Protein AF-A9U8E5-F1 (afdb_monomer_lite)

Sequence (321 aa):
MADDTPSEPSIDQPSSSPEAVDDAQPAPTVEKMAADPADKTTVLANANPAFTLTVKQGDPAVVVPAGGEINGRENFTLALEDIAVPTKGDDLNAPPESVIQQGDYAVLDKVTYFPDVNLTPAGPIPINQGGLKIATVQFFVDSIKITFDGAGVYDGSRRDVKIGFSAEAKAADQSPGGSKDTAIFGDSYKFKNSDLVPEYTIVASSLSNGGYDSGINNASFQEGAITWRAVVTATDTDDKTIPMPLDGLTFSDELANVGVYVPGSFAVDGNAADPAYAGGTISYKFPDASTADSVKSTATITFKTWIPKNIYYYEKNGNFD

pLDDT: mean 86.21, std 19.42, range [30.39, 98.62]

Structure (mmCIF, N/CA/C/O backbone):
data_AF-A9U8E5-F1
#
_entry.id   AF-A9U8E5-F1
#
loop_
_atom_site.group_PDB
_atom_site.id
_atom_site.type_symbol
_atom_site.label_atom_id
_atom_site.label_alt_id
_atom_site.label_comp_id
_atom_site.label_asym_id
_atom_site.label_entity_id
_atom_site.label_seq_id
_atom_site.pdbx_PDB_ins_code
_atom_site.Cartn_x
_atom_site.Cartn_y
_atom_site.Cartn_z
_atom_site.occupancy
_atom_site.B_iso_or_equiv
_atom_site.auth_seq_id
_atom_site.auth_comp_id
_atom_site.auth_asym_id
_atom_site.auth_atom_id
_atom_site.pdbx_PDB_model_num
ATOM 1 N N . MET A 1 1 ? -26.785 89.839 46.285 1.00 42.09 1 MET A N 1
ATOM 2 C CA . MET A 1 1 ? -25.705 90.172 47.239 1.00 42.09 1 MET A CA 1
ATOM 3 C C . MET A 1 1 ? -26.299 90.166 48.639 1.00 42.09 1 MET A C 1
ATOM 5 O O . MET A 1 1 ? -27.438 90.608 48.749 1.00 42.09 1 MET A O 1
ATOM 9 N N . ALA A 1 2 ? -25.515 89.696 49.622 1.00 34.56 2 ALA A N 1
ATOM 10 C CA . ALA A 1 2 ? -25.873 89.040 50.901 1.00 34.56 2 ALA A CA 1
ATOM 11 C C . ALA A 1 2 ? -26.286 87.565 50.661 1.00 34.56 2 ALA A C 1
ATOM 13 O O . ALA A 1 2 ? -27.318 87.351 50.031 1.00 34.56 2 ALA A O 1
ATOM 14 N N . ASP A 1 3 ? -25.462 86.522 50.877 1.00 35.09 3 ASP A N 1
ATOM 15 C CA . ASP A 1 3 ? -24.610 86.134 52.040 1.00 35.09 3 ASP A CA 1
ATOM 16 C C . ASP A 1 3 ? -25.487 85.966 53.300 1.00 35.09 3 ASP A C 1
ATOM 18 O O . ASP A 1 3 ? -26.275 86.858 53.596 1.00 35.09 3 ASP A O 1
ATOM 22 N N . ASP A 1 4 ? -25.516 84.859 54.044 1.00 36.53 4 ASP A N 1
ATOM 23 C CA . ASP A 1 4 ? -24.430 83.967 54.455 1.00 36.53 4 ASP A CA 1
ATOM 24 C C . ASP A 1 4 ? -25.017 82.622 54.979 1.00 36.53 4 ASP A C 1
ATOM 26 O O . ASP A 1 4 ? -26.196 82.532 55.331 1.00 36.53 4 ASP A O 1
ATOM 30 N N . THR A 1 5 ? -24.186 81.582 55.015 1.00 37.72 5 THR A N 1
ATOM 31 C CA . THR A 1 5 ? -24.460 80.190 55.470 1.00 37.72 5 THR A CA 1
ATOM 32 C C . THR A 1 5 ? -24.114 80.091 56.989 1.00 37.72 5 THR A C 1
ATOM 34 O O . THR A 1 5 ? -24.059 81.151 57.608 1.00 37.72 5 THR A O 1
ATOM 37 N N . PRO A 1 6 ? -23.789 78.956 57.676 1.00 51.19 6 PRO A N 1
ATOM 38 C CA . PRO A 1 6 ? -23.863 77.504 57.391 1.00 51.19 6 PRO A CA 1
ATOM 39 C C . PRO A 1 6 ? -24.349 76.631 58.590 1.00 51.19 6 PRO A C 1
ATOM 41 O O . PRO A 1 6 ? -24.521 77.119 59.706 1.00 51.19 6 PRO A O 1
ATOM 44 N N . SER A 1 7 ? -24.429 75.302 58.392 1.00 33.00 7 SER A N 1
ATOM 45 C CA . SER A 1 7 ? -23.657 74.263 59.140 1.00 33.00 7 SER A CA 1
ATOM 46 C C . SER A 1 7 ? -24.451 72.972 59.429 1.00 33.00 7 SER A C 1
ATOM 48 O O . SER A 1 7 ? -25.474 72.993 60.105 1.00 33.00 7 SER A O 1
ATOM 50 N N . GLU A 1 8 ? -23.918 71.843 58.954 1.00 39.03 8 GLU A N 1
ATOM 51 C CA . GLU A 1 8 ? -24.235 70.441 59.312 1.00 39.03 8 GLU A CA 1
ATOM 52 C C . GLU A 1 8 ? -23.494 70.025 60.613 1.00 39.03 8 GLU A C 1
ATOM 54 O O . GLU A 1 8 ? -22.505 70.693 60.942 1.00 39.03 8 GLU A O 1
ATOM 59 N N . PRO A 1 9 ? -23.899 68.964 61.369 1.00 42.50 9 PRO A N 1
ATOM 60 C CA . PRO A 1 9 ? -23.444 67.591 61.041 1.00 42.50 9 PRO A CA 1
ATOM 61 C C . PRO A 1 9 ? -24.314 66.377 61.499 1.00 42.50 9 PRO A C 1
ATOM 63 O O . PRO A 1 9 ? -24.944 66.385 62.546 1.00 42.50 9 PRO A O 1
ATOM 66 N N . SER A 1 10 ? -24.250 65.310 60.688 1.00 31.25 10 SER A N 1
ATOM 67 C CA . SER A 1 10 ? -24.023 63.859 60.937 1.00 31.25 10 SER A CA 1
ATOM 68 C C . SER A 1 10 ? -24.560 63.044 62.154 1.00 31.25 10 SER A C 1
ATOM 70 O O . SER A 1 10 ? -24.400 63.422 63.310 1.00 31.25 10 SER A O 1
ATOM 72 N N . ILE A 1 11 ? -24.919 61.787 61.802 1.00 34.34 11 ILE A N 1
ATOM 73 C CA . ILE A 1 11 ? -25.004 60.481 62.525 1.00 34.34 11 ILE A CA 1
ATOM 74 C C . ILE A 1 11 ? -26.314 60.110 63.263 1.00 34.34 11 ILE A C 1
ATOM 76 O O . ILE A 1 11 ? -26.634 60.706 64.280 1.00 34.34 11 ILE A O 1
ATOM 80 N N . ASP A 1 12 ? -27.013 59.062 62.776 1.00 32.72 12 ASP A N 1
ATOM 81 C CA . ASP A 1 12 ? -27.409 57.842 63.535 1.00 32.72 12 ASP A CA 1
ATOM 82 C C . ASP A 1 12 ? -28.301 56.869 62.707 1.00 32.72 12 ASP A C 1
ATOM 84 O O . ASP A 1 12 ? -29.299 57.258 62.104 1.00 32.72 12 ASP A O 1
ATOM 88 N N . GLN A 1 13 ? -27.953 55.573 62.698 1.00 34.16 13 GLN A N 1
ATOM 89 C CA . GLN A 1 13 ? -28.859 54.420 62.456 1.00 34.16 13 GLN A CA 1
ATOM 90 C C . GLN A 1 13 ? -29.376 53.944 63.839 1.00 34.16 13 GLN A C 1
ATOM 92 O O . GLN A 1 13 ? -28.605 54.121 64.784 1.00 34.16 13 GLN A O 1
ATOM 97 N N . PRO A 1 14 ? -30.550 53.269 64.028 1.00 41.59 14 PRO A N 1
ATOM 98 C CA . PRO A 1 14 ? -31.016 52.118 63.225 1.00 41.59 14 PRO A CA 1
ATOM 99 C C . PRO A 1 14 ? -32.562 51.859 63.124 1.00 41.59 14 PRO A C 1
ATOM 101 O O . PRO A 1 14 ? -33.377 52.484 63.785 1.00 41.59 14 PRO A O 1
ATOM 104 N N . SER A 1 15 ? -32.913 50.827 62.333 1.00 33.84 15 SER A N 1
ATOM 105 C CA . SER A 1 15 ? -34.006 49.822 62.478 1.00 33.84 15 SER A CA 1
ATOM 106 C C . SER A 1 15 ? -35.506 50.206 62.570 1.00 33.84 15 SER A C 1
ATOM 108 O O . SER A 1 15 ? -35.961 50.746 63.574 1.00 33.84 15 SER A O 1
ATOM 110 N N . SER A 1 16 ? -36.319 49.741 61.598 1.00 34.03 16 SER A N 1
ATOM 111 C CA . SER A 1 16 ? -37.574 48.965 61.825 1.00 34.03 16 SER A CA 1
ATOM 112 C C . SER A 1 16 ? -38.239 48.441 60.517 1.00 34.03 16 SER A C 1
ATOM 114 O O . SER A 1 16 ? -38.400 49.181 59.556 1.00 34.03 16 SER A O 1
ATOM 116 N N . SER A 1 17 ? -38.588 47.140 60.528 1.00 30.39 17 SER A N 1
ATOM 117 C CA . SER A 1 17 ? -39.379 46.261 59.606 1.00 30.39 17 SER A CA 1
ATOM 118 C C . SER A 1 17 ? -40.793 46.762 59.180 1.00 30.39 17 SER A C 1
ATOM 120 O O . SER A 1 17 ? -41.176 47.798 59.722 1.00 30.39 17 SER A O 1
ATOM 122 N N . PRO A 1 18 ? -41.662 46.038 58.390 1.00 45.94 18 PRO A N 1
ATOM 123 C CA . PRO A 1 18 ? -41.589 44.677 57.772 1.00 45.94 18 PRO A CA 1
ATOM 124 C C . PRO A 1 18 ? -42.160 44.500 56.314 1.00 45.94 18 PRO A C 1
ATOM 126 O O . PRO A 1 18 ? -42.739 45.410 55.738 1.00 45.94 18 PRO A O 1
ATOM 129 N N . GLU A 1 19 ? -42.055 43.252 55.810 1.00 35.66 19 GLU A N 1
ATOM 130 C CA . GLU A 1 19 ? -42.983 42.492 54.922 1.00 35.66 19 GLU A CA 1
ATOM 131 C C . GLU A 1 19 ? -43.223 42.882 53.443 1.00 35.66 19 GLU A C 1
ATOM 133 O O . GLU A 1 19 ? -43.951 43.816 53.131 1.00 35.66 19 GLU A O 1
ATOM 138 N N . ALA A 1 20 ? -42.772 42.004 52.532 1.00 34.25 20 ALA A N 1
ATOM 139 C CA . ALA A 1 20 ? -43.622 41.402 51.494 1.00 34.25 20 ALA A CA 1
ATOM 140 C C . ALA A 1 20 ? -42.947 40.143 50.914 1.00 34.25 20 ALA A C 1
ATOM 142 O O . ALA A 1 20 ? -41.832 40.187 50.400 1.00 34.25 20 ALA A O 1
ATOM 143 N N . VAL A 1 21 ? -43.646 39.022 51.053 1.00 37.94 21 VAL A N 1
ATOM 144 C CA . VAL A 1 21 ? -43.437 37.741 50.368 1.00 37.94 21 VAL A CA 1
ATOM 145 C C . VAL A 1 21 ? -43.548 37.912 48.851 1.00 37.94 21 VAL A C 1
ATOM 147 O O . VAL A 1 21 ? -44.515 38.512 48.389 1.00 37.94 21 VAL A O 1
ATOM 150 N N . ASP A 1 22 ? -42.623 37.324 48.091 1.00 33.97 22 ASP A N 1
ATOM 151 C CA . ASP A 1 22 ? -42.953 36.799 46.765 1.00 33.97 22 ASP A CA 1
ATOM 152 C C . ASP A 1 22 ? -42.127 35.539 46.471 1.00 33.97 22 ASP A C 1
ATOM 154 O O . ASP A 1 22 ? -40.897 35.515 46.591 1.00 33.97 22 ASP A O 1
ATOM 158 N N . ASP A 1 23 ? -42.857 34.475 46.159 1.00 41.97 23 ASP A N 1
ATOM 159 C CA . ASP A 1 23 ? -42.375 33.145 45.825 1.00 41.97 23 ASP A CA 1
ATOM 160 C C . ASP A 1 23 ? -41.808 33.141 44.403 1.00 41.97 23 ASP A C 1
ATOM 162 O O . ASP A 1 23 ? -42.542 33.264 43.425 1.00 41.97 23 ASP A O 1
ATOM 166 N N . ALA A 1 24 ? -40.509 32.889 44.263 1.00 37.72 24 ALA A N 1
ATOM 167 C CA . ALA A 1 24 ? -39.949 32.339 43.033 1.00 37.72 24 ALA A CA 1
ATOM 168 C C . ALA A 1 24 ? -38.641 31.612 43.353 1.00 37.72 24 ALA A C 1
ATOM 170 O O . ALA A 1 24 ? -37.548 32.144 43.175 1.00 37.72 24 ALA A O 1
ATOM 171 N N . GLN A 1 25 ? -38.751 30.375 43.837 1.00 39.22 25 GLN A N 1
ATOM 172 C CA . GLN A 1 25 ? -37.631 29.440 43.810 1.00 39.22 25 GLN A CA 1
ATOM 173 C C . GLN A 1 25 ? -37.268 29.189 42.337 1.00 39.22 25 GLN A C 1
ATOM 175 O O . GLN A 1 25 ? -38.112 28.668 41.600 1.00 39.22 25 GLN A O 1
ATOM 180 N N . PRO A 1 26 ? -36.054 29.532 41.866 1.00 37.28 26 PRO A N 1
ATOM 181 C CA . PRO A 1 26 ? -35.627 29.114 40.543 1.00 37.28 26 PRO A CA 1
ATOM 182 C C . PRO A 1 26 ? -35.591 27.584 40.526 1.00 37.28 26 PRO A C 1
ATOM 184 O O . PRO A 1 26 ? -35.033 26.959 41.431 1.00 37.28 26 PRO A O 1
ATOM 187 N N . ALA A 1 27 ? -36.212 26.979 39.512 1.00 39.75 27 ALA A N 1
ATOM 188 C CA . ALA A 1 27 ? -36.029 25.564 39.211 1.00 39.75 27 ALA A CA 1
ATOM 189 C C . ALA A 1 27 ? -34.524 25.245 39.182 1.00 39.75 27 ALA A C 1
ATOM 191 O O . ALA A 1 27 ? -33.756 26.091 38.711 1.00 39.75 27 ALA A O 1
ATOM 192 N N . PRO A 1 28 ? -34.077 24.066 39.656 1.00 38.62 28 PRO A N 1
ATOM 193 C CA . PRO A 1 28 ? -32.671 23.726 39.577 1.00 38.62 28 PRO A CA 1
ATOM 194 C C . PRO A 1 28 ? -32.308 23.669 38.095 1.00 38.62 28 PRO A C 1
ATOM 196 O O . PRO A 1 28 ? -32.745 22.786 37.356 1.00 38.62 28 PRO A O 1
ATOM 199 N N . THR A 1 29 ? -31.537 24.652 37.644 1.00 35.12 29 THR A N 1
ATOM 200 C CA . THR A 1 29 ? -30.761 24.547 36.421 1.00 35.12 29 THR A CA 1
ATOM 201 C C . THR A 1 29 ? -29.939 23.280 36.561 1.00 35.12 29 THR A C 1
ATOM 203 O O . THR A 1 29 ? -29.092 23.178 37.447 1.00 35.12 29 THR A O 1
ATOM 206 N N . VAL A 1 30 ? -30.225 22.290 35.715 1.00 40.94 30 VAL A N 1
ATOM 207 C CA . VAL A 1 30 ? -29.307 21.183 35.466 1.00 40.94 30 VAL A CA 1
ATOM 208 C C . VAL A 1 30 ? -28.088 21.834 34.831 1.00 40.94 30 VAL A C 1
ATOM 210 O O . VAL A 1 30 ? -28.023 22.021 33.616 1.00 40.94 30 VAL A O 1
ATOM 213 N N . GLU A 1 31 ? -27.170 22.299 35.673 1.00 39.88 31 GLU A N 1
ATOM 214 C CA . GLU A 1 31 ? -25.845 22.697 35.249 1.00 39.88 31 GLU A CA 1
ATOM 215 C C . GLU A 1 31 ? -25.246 21.463 34.593 1.00 39.88 31 GLU A C 1
ATOM 217 O O . GLU A 1 31 ? -24.902 20.473 35.240 1.00 39.88 31 GLU A O 1
ATOM 222 N N . LYS A 1 32 ? -25.212 21.498 33.263 1.00 46.53 32 LYS A N 1
ATOM 223 C CA . LYS A 1 32 ? -24.485 20.550 32.441 1.00 46.53 32 LYS A CA 1
ATOM 224 C C . LYS A 1 32 ? -23.010 20.794 32.752 1.00 46.53 32 LYS A C 1
ATOM 226 O O . LYS A 1 32 ? -22.343 21.532 32.033 1.00 46.53 32 LYS A O 1
ATOM 231 N N . MET A 1 33 ? -22.528 20.247 33.870 1.00 43.69 33 MET A N 1
ATOM 232 C CA . MET A 1 33 ? -21.104 20.088 34.125 1.00 43.69 33 MET A CA 1
ATOM 233 C C . MET A 1 33 ? -20.588 19.270 32.949 1.00 43.69 33 MET A C 1
ATOM 235 O O . MET A 1 33 ? -20.818 18.065 32.872 1.00 43.69 33 MET A O 1
ATOM 239 N N . ALA A 1 34 ? -19.979 19.946 31.978 1.00 48.75 34 ALA A N 1
ATOM 240 C CA . ALA A 1 34 ? -19.153 19.279 30.997 1.00 48.75 34 ALA A CA 1
ATOM 241 C C . ALA A 1 34 ? -18.020 18.651 31.807 1.00 48.75 34 ALA A C 1
ATOM 243 O O . ALA A 1 34 ? -17.140 19.360 32.291 1.00 48.75 34 ALA A O 1
ATOM 244 N N . ALA A 1 35 ? -18.129 17.349 32.069 1.00 60.00 35 ALA A N 1
ATOM 245 C CA . ALA A 1 35 ? -17.025 16.591 32.620 1.00 60.00 35 ALA A CA 1
ATOM 246 C C . ALA A 1 35 ? -15.827 16.771 31.680 1.00 60.00 35 ALA A C 1
ATOM 248 O O . ALA A 1 35 ? -16.001 16.814 30.457 1.00 60.00 35 ALA A O 1
ATOM 249 N N . ASP A 1 36 ? -14.631 16.919 32.248 1.00 75.81 36 ASP A N 1
ATOM 250 C CA . ASP A 1 36 ? -13.416 16.931 31.443 1.00 75.81 36 ASP A CA 1
ATOM 251 C C . ASP A 1 36 ? -13.363 15.645 30.601 1.00 75.81 36 ASP A C 1
ATOM 253 O O . ASP A 1 36 ? -13.674 14.573 31.132 1.00 75.81 36 ASP A O 1
ATOM 257 N N . PRO A 1 37 ? -12.968 15.730 29.317 1.00 89.50 37 PRO A N 1
ATOM 258 C CA . PRO A 1 37 ? -12.771 14.571 28.456 1.00 89.50 37 PRO A CA 1
ATOM 259 C C . PRO A 1 37 ? -12.024 13.435 29.159 1.00 89.50 37 PRO A C 1
ATOM 261 O O . PRO A 1 37 ? -10.846 13.578 29.497 1.00 89.50 37 PRO A O 1
ATOM 264 N N . ALA A 1 38 ? -12.689 12.297 29.349 1.00 95.00 38 ALA A N 1
ATOM 265 C CA . ALA A 1 38 ? -12.096 11.132 29.990 1.00 95.00 38 ALA A CA 1
ATOM 266 C C . ALA A 1 38 ? -11.726 10.049 28.969 1.00 95.00 38 ALA A C 1
ATOM 268 O O . ALA A 1 38 ? -12.373 9.888 27.931 1.00 95.00 38 ALA A O 1
ATOM 269 N N . ASP A 1 39 ? -10.693 9.270 29.296 1.00 97.38 39 ASP A N 1
ATOM 270 C CA . ASP A 1 39 ? -10.398 8.028 28.585 1.00 97.38 39 ASP A CA 1
ATOM 271 C C . ASP A 1 39 ? -11.424 6.952 28.979 1.00 97.38 39 ASP A C 1
ATOM 273 O O . ASP A 1 39 ? -11.540 6.557 30.142 1.00 97.38 39 ASP A O 1
ATOM 277 N N . LYS A 1 40 ? -12.181 6.486 27.990 1.00 97.62 40 LYS A N 1
ATOM 278 C CA . LYS A 1 40 ? -13.249 5.487 28.073 1.00 97.62 40 LYS A CA 1
ATOM 279 C C . LYS A 1 40 ? -12.912 4.210 27.313 1.00 97.62 40 LYS A C 1
ATOM 281 O O . LYS A 1 40 ? -13.811 3.421 27.026 1.00 97.62 40 LYS A O 1
ATOM 286 N N . THR A 1 41 ? -11.634 3.962 27.037 1.00 97.75 41 THR A N 1
ATOM 287 C CA . THR A 1 41 ? -11.170 2.753 26.342 1.00 97.75 41 THR A CA 1
ATOM 288 C C . THR A 1 41 ? -11.703 1.479 26.994 1.00 97.75 41 THR A C 1
ATOM 290 O O . THR A 1 41 ? -12.314 0.656 26.318 1.00 97.75 41 THR A O 1
ATOM 293 N N . THR A 1 42 ? -11.571 1.341 28.317 1.00 97.31 42 THR A N 1
ATOM 294 C CA . THR A 1 42 ? -12.067 0.162 29.049 1.00 97.31 42 THR A CA 1
ATOM 295 C C . THR A 1 42 ? -13.589 0.023 28.982 1.00 97.31 42 THR A C 1
ATOM 297 O O . THR A 1 42 ? -14.099 -1.088 28.880 1.00 97.31 42 THR A O 1
ATOM 300 N N . VAL A 1 43 ? -14.329 1.137 29.015 1.00 97.75 43 VAL A N 1
ATOM 301 C CA . VAL A 1 43 ? -15.799 1.128 28.912 1.00 97.75 43 VAL A CA 1
ATOM 302 C C . VAL A 1 43 ? -16.228 0.637 27.532 1.00 97.75 43 VAL A C 1
ATOM 304 O O . VAL A 1 43 ? -17.080 -0.244 27.433 1.00 97.75 43 VAL A O 1
ATOM 307 N N . LEU A 1 44 ? -15.595 1.158 26.476 1.00 97.81 44 LEU A N 1
ATOM 308 C CA . LEU A 1 44 ? -15.856 0.739 25.103 1.00 97.81 44 LEU A CA 1
ATOM 309 C C . LEU A 1 44 ? -15.501 -0.742 24.898 1.00 97.81 44 LEU A C 1
ATOM 311 O O . LEU A 1 44 ? -16.307 -1.489 24.351 1.00 97.81 44 LEU A O 1
ATOM 315 N N . ALA A 1 45 ? -14.333 -1.180 25.372 1.00 96.81 45 ALA A N 1
ATOM 316 C CA . ALA A 1 45 ? -13.879 -2.563 25.243 1.00 96.81 45 ALA A CA 1
ATOM 317 C C . ALA A 1 45 ? -14.801 -3.551 25.975 1.00 96.81 45 ALA A C 1
ATOM 319 O O . ALA A 1 45 ? -15.177 -4.576 25.416 1.00 96.81 45 ALA A O 1
ATOM 320 N N . ASN A 1 46 ? -15.241 -3.226 27.194 1.00 96.50 46 ASN A N 1
ATOM 321 C CA . ASN A 1 46 ? -16.147 -4.089 27.959 1.00 96.50 46 ASN A CA 1
ATOM 322 C C . ASN A 1 46 ? -17.525 -4.243 27.301 1.00 96.50 46 ASN A C 1
ATOM 324 O O . ASN A 1 46 ? -18.154 -5.291 27.431 1.00 96.50 46 ASN A O 1
ATOM 328 N N . ALA A 1 47 ? -17.995 -3.213 26.596 1.00 96.62 47 ALA A N 1
ATOM 329 C CA . ALA A 1 47 ? -19.237 -3.275 25.830 1.00 96.62 47 ALA A CA 1
ATOM 330 C C . ALA A 1 47 ? -19.104 -4.060 24.517 1.00 96.62 47 ALA A C 1
ATOM 332 O O . ALA A 1 47 ? -20.111 -4.484 23.954 1.00 96.62 47 ALA A O 1
ATOM 333 N N . ASN A 1 48 ? -17.871 -4.274 24.051 1.00 97.12 48 ASN A N 1
ATOM 334 C CA . ASN A 1 48 ? -17.546 -4.968 22.811 1.00 97.12 48 ASN A CA 1
ATOM 335 C C . ASN A 1 48 ? -16.549 -6.106 23.098 1.00 97.12 48 ASN A C 1
ATOM 337 O O . ASN A 1 48 ? -15.398 -6.039 22.667 1.00 97.12 48 ASN A O 1
ATOM 341 N N . PRO A 1 49 ? -16.966 -7.163 23.827 1.00 92.56 49 PRO A N 1
ATOM 342 C CA . PRO A 1 49 ? -16.082 -8.283 24.159 1.00 92.56 49 PRO A CA 1
ATOM 343 C C . PRO A 1 49 ? -15.588 -9.037 22.915 1.00 92.56 49 PRO A C 1
ATOM 345 O O . PRO A 1 49 ? -14.551 -9.692 22.962 1.00 92.56 49 PRO A O 1
ATOM 348 N N . ALA A 1 50 ? -16.331 -8.935 21.812 1.00 93.06 50 ALA A N 1
ATOM 349 C CA . ALA A 1 50 ? -15.896 -9.294 20.475 1.00 93.06 50 ALA A CA 1
ATOM 350 C C . ALA A 1 50 ? -16.273 -8.146 19.536 1.00 93.06 50 ALA A C 1
ATOM 352 O O . ALA A 1 50 ? -17.416 -7.684 19.544 1.00 93.06 50 ALA A O 1
ATOM 353 N N . PHE A 1 51 ? -15.312 -7.684 18.746 1.00 96.00 51 PHE A N 1
ATOM 354 C CA . PHE A 1 51 ? -15.555 -6.674 17.728 1.00 96.00 51 PHE A CA 1
ATOM 355 C C . PHE A 1 51 ? -16.007 -7.347 16.431 1.00 96.00 51 PHE A C 1
ATOM 357 O O . PHE A 1 51 ? -15.436 -8.356 16.024 1.00 96.00 51 PHE A O 1
ATOM 364 N N . THR A 1 52 ? -16.992 -6.766 15.747 1.00 96.00 52 THR A N 1
ATOM 365 C CA . THR A 1 52 ? -17.397 -7.230 14.414 1.00 96.00 52 THR A CA 1
ATOM 366 C C . THR A 1 52 ? -16.389 -6.727 13.383 1.00 96.00 52 THR A C 1
ATOM 368 O O . THR A 1 52 ? -16.528 -5.626 12.847 1.00 96.00 52 THR A O 1
ATOM 371 N N . LEU A 1 53 ? -15.342 -7.517 13.146 1.00 97.81 53 LEU A N 1
ATOM 372 C CA . LEU A 1 53 ? -14.291 -7.220 12.180 1.00 97.81 53 LEU A CA 1
ATOM 373 C C . LEU A 1 53 ? -14.597 -7.860 10.820 1.00 97.81 53 LEU A C 1
ATOM 375 O O . LEU A 1 53 ? -14.915 -9.040 10.718 1.00 97.81 53 LEU A O 1
ATOM 379 N N . THR A 1 54 ? -14.418 -7.089 9.753 1.00 98.06 54 THR A N 1
ATOM 380 C CA . THR A 1 54 ? -14.312 -7.594 8.384 1.00 98.06 54 THR A CA 1
ATOM 381 C C . THR A 1 54 ? -12.964 -7.187 7.805 1.00 98.06 54 THR A C 1
ATOM 383 O O . THR A 1 54 ? -12.657 -5.998 7.720 1.00 98.06 54 THR A O 1
ATOM 386 N N . VAL A 1 55 ? -12.176 -8.166 7.363 1.00 98.38 55 VAL A N 1
ATOM 387 C CA . VAL A 1 55 ? -10.913 -7.930 6.651 1.00 98.38 55 VAL A CA 1
ATOM 388 C C . VAL A 1 55 ? -11.131 -8.105 5.154 1.00 98.38 55 VAL A C 1
ATOM 390 O O . VAL A 1 55 ? -11.779 -9.065 4.734 1.00 98.38 55 VAL A O 1
ATOM 393 N N . LYS A 1 56 ? -10.604 -7.189 4.335 1.00 98.06 56 LYS A N 1
ATOM 394 C CA . LYS A 1 56 ? -10.657 -7.278 2.866 1.00 98.06 56 LYS A CA 1
ATOM 395 C C . LYS A 1 56 ? -9.284 -7.058 2.243 1.00 98.06 56 LYS A C 1
ATOM 397 O O . LYS A 1 56 ? -8.553 -6.183 2.694 1.00 98.06 56 LYS A O 1
ATOM 402 N N . GLN A 1 57 ? -8.956 -7.810 1.194 1.00 96.62 57 GLN A N 1
ATOM 403 C CA . GLN A 1 57 ? -7.695 -7.674 0.457 1.00 96.62 57 GLN A CA 1
ATOM 404 C C . GLN A 1 57 ? -7.872 -7.991 -1.038 1.00 96.62 57 GLN A C 1
ATOM 406 O O . GLN A 1 57 ? -8.785 -8.731 -1.413 1.00 96.62 57 GLN A O 1
ATOM 411 N N . GLY A 1 58 ? -6.994 -7.427 -1.874 1.00 92.19 58 GLY A N 1
ATOM 412 C CA . GLY A 1 58 ? -6.931 -7.642 -3.321 1.00 92.19 58 GLY A CA 1
ATOM 413 C C . GLY A 1 58 ? -7.659 -6.578 -4.149 1.00 92.19 58 GLY A C 1
ATOM 414 O O . GLY A 1 58 ? -8.297 -5.673 -3.610 1.00 92.19 58 GLY A O 1
ATOM 415 N N . ASP A 1 59 ? -7.571 -6.711 -5.474 1.00 87.69 59 ASP A N 1
ATOM 416 C CA . ASP A 1 59 ? -8.297 -5.894 -6.452 1.00 87.69 59 ASP A CA 1
ATOM 417 C C . ASP A 1 59 ? -8.971 -6.803 -7.512 1.00 87.69 59 ASP A C 1
ATOM 419 O O . ASP A 1 59 ? -8.273 -7.398 -8.338 1.00 87.69 59 ASP A O 1
ATOM 423 N N . PRO A 1 60 ? -10.311 -6.982 -7.485 1.00 90.69 60 PRO A N 1
ATOM 424 C CA . PRO A 1 60 ? -11.256 -6.364 -6.555 1.00 90.69 60 PRO A CA 1
ATOM 425 C C . PRO A 1 60 ? -11.118 -6.921 -5.131 1.00 90.69 60 PRO A C 1
ATOM 427 O O . PRO A 1 60 ? -10.798 -8.092 -4.939 1.00 90.69 60 PRO A O 1
ATOM 430 N N . ALA A 1 61 ? -11.421 -6.094 -4.130 1.00 93.31 61 ALA A N 1
ATOM 431 C CA . ALA A 1 61 ? -11.296 -6.470 -2.725 1.00 93.31 61 ALA A CA 1
ATOM 432 C C . ALA A 1 61 ? -12.243 -7.623 -2.340 1.00 93.31 61 ALA A C 1
ATOM 434 O O . ALA A 1 61 ? -13.465 -7.523 -2.493 1.00 93.31 61 ALA A O 1
ATOM 435 N N . VAL A 1 62 ? -11.681 -8.697 -1.780 1.00 96.94 62 VAL A N 1
ATOM 436 C CA . VAL A 1 62 ? -12.409 -9.887 -1.312 1.00 96.94 62 VAL A CA 1
ATOM 437 C C . VAL A 1 62 ? -12.310 -9.993 0.207 1.00 96.94 62 VAL A C 1
ATOM 439 O O . VAL A 1 62 ? -11.278 -9.672 0.790 1.00 96.94 62 VAL A O 1
ATOM 442 N N . VAL A 1 63 ? -13.390 -10.442 0.857 1.00 97.75 63 VAL A N 1
ATOM 443 C CA . VAL A 1 63 ? -13.402 -10.696 2.305 1.00 97.75 63 VAL A CA 1
ATOM 444 C C . VAL A 1 63 ? -12.495 -11.879 2.636 1.00 97.75 63 VAL A C 1
ATOM 446 O O . VAL A 1 63 ? -12.678 -12.973 2.102 1.00 97.75 63 VAL A O 1
ATOM 449 N N . VAL A 1 64 ? -11.564 -11.665 3.562 1.00 97.88 64 VAL A N 1
ATOM 450 C CA . VAL A 1 64 ? -10.743 -12.720 4.156 1.00 97.88 64 VAL A CA 1
ATOM 451 C C . VAL A 1 64 ? -11.46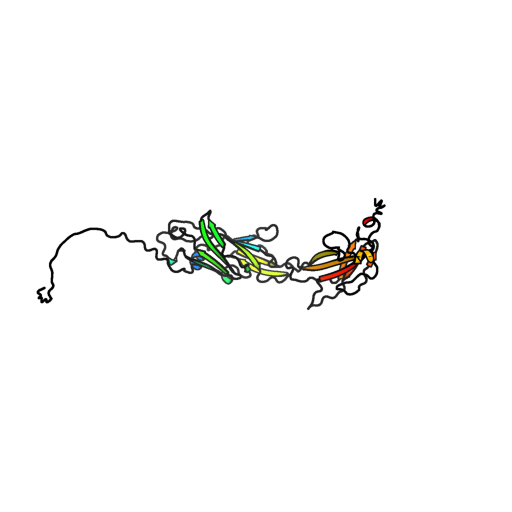2 -13.211 5.416 1.00 97.88 64 VAL A C 1
ATOM 453 O O . VAL A 1 64 ? -11.664 -12.419 6.337 1.00 97.88 64 VAL A O 1
ATOM 456 N N . PRO A 1 65 ? -11.900 -14.481 5.479 1.00 96.69 65 PRO A N 1
ATOM 457 C CA . PRO A 1 65 ? -12.569 -15.003 6.665 1.00 96.69 65 PRO A CA 1
ATOM 458 C C . PRO A 1 65 ? -11.590 -15.129 7.839 1.00 96.69 65 PRO A C 1
ATOM 460 O O . PRO A 1 65 ? -10.384 -15.285 7.634 1.00 96.69 65 PRO A O 1
ATOM 463 N N . ALA A 1 66 ? -12.113 -15.149 9.066 1.00 95.19 66 ALA A N 1
ATOM 464 C CA . ALA A 1 66 ? -11.324 -15.504 10.243 1.00 95.19 66 ALA A CA 1
ATOM 465 C C . ALA A 1 66 ? -10.650 -16.880 10.055 1.00 95.19 66 ALA A C 1
ATOM 467 O O . ALA A 1 66 ? -11.245 -17.827 9.536 1.00 95.19 66 ALA A O 1
ATOM 468 N N . GLY A 1 67 ? -9.385 -16.974 10.453 1.00 96.00 67 GLY A N 1
ATOM 469 C CA . GLY A 1 67 ? -8.478 -18.093 10.187 1.00 96.00 67 GLY A CA 1
ATOM 470 C C . GLY A 1 67 ? -7.849 -18.076 8.788 1.00 96.00 67 GLY A C 1
ATOM 471 O O . GLY A 1 67 ? -7.069 -18.971 8.466 1.00 96.00 67 GLY A O 1
ATOM 472 N N . GLY A 1 68 ? -8.191 -17.091 7.954 1.00 97.50 68 GLY A N 1
ATOM 473 C CA . GLY A 1 68 ? -7.686 -16.935 6.595 1.00 97.50 68 GLY A CA 1
ATOM 474 C C . GLY A 1 68 ? -6.260 -16.388 6.511 1.00 97.50 68 GLY A C 1
ATOM 475 O O . GLY A 1 68 ? -5.643 -15.992 7.505 1.00 97.50 68 GLY A O 1
ATOM 476 N N . GLU A 1 69 ? -5.746 -16.367 5.282 1.00 97.69 69 GLU A N 1
ATOM 477 C CA . GLU A 1 69 ? -4.417 -15.853 4.948 1.00 97.69 69 GLU A CA 1
ATOM 478 C C . GLU A 1 69 ? -4.521 -14.423 4.392 1.00 97.69 69 GLU A C 1
ATOM 480 O O . GLU A 1 69 ? -5.387 -14.139 3.565 1.00 97.69 69 GLU A O 1
ATOM 485 N N . ILE A 1 70 ? -3.625 -13.542 4.838 1.00 97.81 70 ILE A N 1
ATOM 486 C CA . ILE A 1 70 ? -3.465 -12.165 4.354 1.00 97.81 70 ILE A CA 1
ATOM 487 C C . ILE A 1 70 ? -2.043 -12.040 3.793 1.00 97.81 70 ILE A C 1
ATOM 489 O O . ILE A 1 70 ? -1.079 -12.362 4.493 1.00 97.81 70 ILE A O 1
ATOM 493 N N . ASN A 1 71 ? -1.879 -11.557 2.560 1.00 96.19 71 ASN A N 1
ATOM 494 C CA . ASN A 1 71 ? -0.566 -11.163 2.050 1.00 96.19 71 ASN A CA 1
ATOM 495 C C . ASN A 1 71 ? -0.136 -9.874 2.760 1.00 96.19 71 ASN A C 1
ATOM 497 O O . ASN A 1 71 ? -0.646 -8.797 2.465 1.00 96.19 71 ASN A O 1
ATOM 501 N N . GLY A 1 72 ? 0.791 -9.958 3.713 1.00 95.50 72 GLY A N 1
ATOM 502 C CA . GLY A 1 72 ? 1.198 -8.807 4.520 1.00 95.50 72 GLY A CA 1
ATOM 503 C C . GLY A 1 72 ? 1.961 -7.725 3.748 1.00 95.50 72 GLY A C 1
ATOM 504 O O . GLY A 1 72 ? 2.087 -6.605 4.250 1.00 95.50 72 GLY A O 1
ATOM 505 N N . ARG A 1 73 ? 2.450 -8.040 2.540 1.00 94.38 73 ARG A N 1
ATOM 506 C CA . ARG A 1 73 ? 3.171 -7.114 1.646 1.00 94.38 73 ARG A CA 1
ATOM 507 C C . ARG A 1 73 ? 2.231 -6.159 0.907 1.00 94.38 73 ARG A C 1
ATOM 509 O O . ARG A 1 73 ? 2.609 -5.026 0.589 1.00 94.38 73 ARG A O 1
ATOM 516 N N . GLU A 1 74 ? 0.994 -6.590 0.702 1.00 93.44 74 GLU A N 1
ATOM 517 C CA . GLU A 1 74 ? -0.079 -5.801 0.109 1.00 93.44 74 GLU A CA 1
ATOM 518 C C . GLU A 1 74 ? -0.867 -5.025 1.172 1.00 93.44 74 GLU A C 1
ATOM 520 O O . GLU A 1 74 ? -0.851 -5.346 2.362 1.00 93.44 74 GLU A O 1
ATOM 525 N N . ASN A 1 75 ? -1.586 -3.993 0.727 1.00 94.25 75 ASN A N 1
ATOM 526 C CA . ASN A 1 75 ? -2.568 -3.327 1.579 1.00 94.25 75 ASN A CA 1
ATOM 527 C C . ASN A 1 75 ? -3.765 -4.250 1.838 1.00 94.25 75 ASN A C 1
ATOM 529 O O . ASN A 1 75 ? -4.152 -5.055 0.989 1.00 94.25 75 ASN A O 1
ATOM 533 N N . PHE A 1 76 ? -4.377 -4.096 3.002 1.00 97.50 76 PHE A N 1
ATOM 534 C CA . PHE A 1 76 ? -5.677 -4.668 3.326 1.00 97.50 76 PHE A CA 1
ATOM 535 C C . PHE A 1 76 ? -6.496 -3.674 4.144 1.00 97.50 76 PHE A C 1
ATOM 537 O O . PHE A 1 76 ? -5.958 -2.834 4.867 1.00 97.50 76 PHE A O 1
ATOM 544 N N . THR A 1 77 ? -7.814 -3.801 4.066 1.00 98.25 77 THR A N 1
ATOM 545 C CA . THR A 1 77 ? -8.746 -2.965 4.817 1.00 98.25 77 THR A CA 1
ATOM 546 C C . THR A 1 77 ? -9.223 -3.714 6.057 1.00 98.25 77 THR A C 1
ATOM 548 O O . THR A 1 77 ? -9.705 -4.845 5.960 1.00 98.25 77 THR A O 1
ATOM 551 N N . LEU A 1 78 ? -9.156 -3.061 7.214 1.00 98.25 78 LEU A N 1
ATOM 552 C CA . LEU A 1 78 ? -9.831 -3.472 8.442 1.00 98.25 78 LEU A CA 1
ATOM 553 C C . LEU A 1 78 ? -11.113 -2.656 8.588 1.00 98.25 78 LEU A C 1
ATOM 555 O O . LEU A 1 78 ? -11.040 -1.438 8.728 1.00 98.25 78 LEU A O 1
ATOM 559 N N . ALA A 1 79 ? -12.277 -3.298 8.558 1.00 97.81 79 ALA A N 1
ATOM 560 C CA . ALA A 1 79 ? -13.565 -2.652 8.789 1.00 97.81 79 ALA A CA 1
ATOM 561 C C . ALA A 1 79 ? -14.163 -3.143 10.104 1.00 97.81 79 ALA A C 1
ATOM 563 O O . ALA A 1 79 ? -14.417 -4.334 10.267 1.00 97.81 79 ALA A O 1
ATOM 564 N N . LEU A 1 80 ? -14.380 -2.219 11.034 1.00 97.69 80 LEU A N 1
ATOM 565 C CA . LEU A 1 80 ? -15.098 -2.478 12.271 1.00 97.69 80 LEU A CA 1
ATOM 566 C C . LEU A 1 80 ? -16.512 -1.935 12.141 1.00 97.69 80 LEU A C 1
ATOM 568 O O . LEU A 1 80 ? -16.712 -0.754 11.847 1.00 97.69 80 LEU A O 1
ATOM 572 N N . GLU A 1 81 ? -17.484 -2.801 12.375 1.00 94.88 81 GLU A N 1
ATOM 573 C CA . GLU A 1 81 ? -18.901 -2.487 12.243 1.00 94.88 81 GLU A CA 1
ATOM 574 C C . GLU A 1 81 ? -19.615 -2.682 13.580 1.00 94.88 81 GLU A C 1
ATOM 576 O O . GLU A 1 81 ? -19.151 -3.411 14.456 1.00 94.88 81 GLU A O 1
ATOM 581 N N . ASP A 1 82 ? -20.757 -2.012 13.740 1.00 95.44 82 ASP A N 1
ATOM 582 C CA . ASP A 1 82 ? -21.658 -2.211 14.878 1.00 95.44 82 ASP A CA 1
ATOM 583 C C . ASP A 1 82 ? -21.015 -2.081 16.278 1.00 95.44 82 ASP A C 1
ATOM 585 O O . ASP A 1 82 ? -21.542 -2.640 17.240 1.00 95.44 82 ASP A O 1
ATOM 589 N N . ILE A 1 83 ? -19.928 -1.312 16.426 1.00 97.50 83 ILE A N 1
ATOM 590 C CA . ILE A 1 83 ? -19.283 -1.081 17.726 1.00 97.50 83 ILE A CA 1
ATOM 591 C C . ILE A 1 83 ? -20.293 -0.385 18.637 1.00 97.50 83 ILE A C 1
ATOM 593 O O . ILE A 1 83 ? -20.690 0.754 18.372 1.00 97.50 83 ILE A O 1
ATOM 597 N N . ALA A 1 84 ? -20.689 -1.052 19.717 1.00 97.06 84 ALA A N 1
ATOM 598 C CA . ALA A 1 84 ? -21.606 -0.518 20.707 1.00 97.06 84 ALA A CA 1
ATOM 599 C C . ALA A 1 84 ? -20.928 0.588 21.523 1.00 97.06 84 ALA A C 1
ATOM 601 O O . ALA A 1 84 ? -19.811 0.421 22.016 1.00 97.06 84 ALA A O 1
ATOM 602 N N . VAL A 1 85 ? -21.618 1.712 21.693 1.00 96.94 85 VAL A N 1
ATOM 603 C CA . VAL A 1 85 ? -21.157 2.866 22.468 1.00 96.94 85 VAL A CA 1
ATOM 604 C C . VAL A 1 85 ? -22.104 3.030 23.658 1.00 96.94 85 VAL A C 1
ATOM 606 O O . VAL A 1 85 ? -23.190 3.574 23.471 1.00 96.94 85 VAL A O 1
ATOM 609 N N . PRO A 1 86 ? -21.741 2.565 24.870 1.00 95.94 86 PRO A N 1
ATOM 610 C CA . PRO A 1 86 ? -22.602 2.692 26.044 1.00 95.94 86 PRO A CA 1
ATOM 611 C C . PRO A 1 86 ? -22.859 4.155 26.377 1.00 95.94 86 PRO A C 1
ATOM 613 O O . PRO A 1 86 ? -21.924 4.906 26.646 1.00 95.94 86 PRO A O 1
ATOM 616 N N . THR A 1 87 ? -24.117 4.566 26.399 1.00 95.12 87 THR A N 1
ATOM 617 C CA . THR A 1 87 ? -24.524 5.941 26.698 1.00 95.12 87 THR A CA 1
ATOM 618 C C . THR A 1 87 ? -25.477 5.990 27.882 1.00 95.12 87 THR A C 1
ATOM 620 O O . THR A 1 87 ? -26.082 4.997 28.279 1.00 95.12 87 THR A O 1
ATOM 623 N N . LYS A 1 88 ? -25.677 7.189 28.437 1.00 93.38 88 LYS A N 1
ATOM 624 C CA . LYS A 1 88 ? -26.644 7.394 29.522 1.00 93.38 88 LYS A CA 1
ATOM 625 C C . LYS A 1 88 ? -28.098 7.107 29.123 1.00 93.38 88 LYS A C 1
ATOM 627 O O . LYS A 1 88 ? -28.922 6.890 30.002 1.00 93.38 88 LYS A O 1
ATOM 632 N N . GLY A 1 89 ? -28.443 7.103 27.833 1.00 91.81 89 GLY A N 1
ATOM 633 C CA . GLY A 1 89 ? -29.798 6.721 27.429 1.00 91.81 89 GLY A CA 1
ATOM 634 C C . GLY A 1 89 ? -30.040 5.211 27.495 1.00 91.81 89 GLY A C 1
ATOM 635 O O . GLY A 1 89 ? -31.191 4.788 27.616 1.00 91.81 89 GLY A O 1
ATOM 636 N N . ASP A 1 90 ? -28.991 4.384 27.480 1.00 92.00 90 ASP A N 1
ATOM 637 C CA . ASP A 1 90 ? -29.129 2.929 27.619 1.00 92.00 90 ASP A CA 1
ATOM 638 C C . ASP A 1 90 ? -29.629 2.554 29.021 1.00 92.00 90 ASP A C 1
ATOM 640 O O . ASP A 1 90 ? -30.574 1.765 29.139 1.00 92.00 90 ASP A O 1
ATOM 644 N N . ASP A 1 91 ? -29.072 3.208 30.047 1.00 90.88 91 ASP A N 1
ATOM 645 C CA . ASP A 1 91 ? -29.506 3.176 31.446 1.00 90.88 91 ASP A CA 1
ATOM 646 C C . ASP A 1 91 ? -29.343 4.562 32.100 1.00 90.88 91 ASP A C 1
ATOM 648 O O . ASP A 1 91 ? -28.233 5.032 32.365 1.00 90.88 91 ASP A O 1
ATOM 652 N N . LEU A 1 92 ? -30.472 5.206 32.417 1.00 89.19 92 LEU A N 1
ATOM 653 C CA . LEU A 1 92 ? -30.502 6.541 33.028 1.00 89.19 92 LEU A CA 1
ATOM 654 C C . LEU A 1 92 ? -29.872 6.577 34.432 1.00 89.19 92 LEU A C 1
ATOM 656 O O . LEU A 1 92 ? -29.434 7.644 34.874 1.00 89.19 92 LEU A O 1
ATOM 660 N N . ASN A 1 93 ? -29.804 5.433 35.121 1.00 91.69 93 ASN A N 1
ATOM 661 C CA . ASN A 1 93 ? -29.201 5.310 36.449 1.00 91.69 93 ASN A CA 1
ATOM 662 C C . ASN A 1 93 ? -27.709 4.963 36.395 1.00 91.69 93 ASN A C 1
ATOM 664 O O . ASN A 1 93 ? -27.058 4.953 37.442 1.00 91.69 93 ASN A O 1
ATOM 668 N N . ALA A 1 94 ? -27.155 4.710 35.204 1.00 90.31 94 ALA A N 1
ATOM 669 C CA . ALA A 1 94 ? -25.755 4.357 35.056 1.00 90.31 94 ALA A CA 1
ATOM 670 C C . ALA A 1 94 ? -24.851 5.492 35.569 1.00 90.31 94 ALA A C 1
ATOM 672 O O . ALA A 1 94 ? -25.070 6.681 35.250 1.00 90.31 94 ALA A O 1
ATOM 673 N N . PRO A 1 95 ? -23.833 5.156 36.378 1.00 91.12 95 PRO A N 1
ATOM 674 C CA . PRO A 1 95 ? -22.933 6.155 36.912 1.00 91.12 95 PRO A CA 1
ATOM 675 C C . PRO A 1 95 ? -21.998 6.685 35.800 1.00 91.12 95 PRO A C 1
ATOM 677 O O . PRO A 1 95 ? -21.709 5.956 34.841 1.00 91.12 95 PRO A O 1
ATOM 680 N N . PRO A 1 96 ? -21.552 7.957 35.872 1.00 87.50 96 PRO A N 1
ATOM 681 C CA . PRO A 1 96 ? -20.845 8.645 34.782 1.00 87.50 96 PRO A CA 1
ATOM 682 C C . PRO A 1 96 ? -19.590 7.931 34.264 1.00 87.50 96 PRO A C 1
ATOM 684 O O . PRO A 1 96 ? -19.224 8.081 33.100 1.00 87.50 96 PRO A O 1
ATOM 687 N N . GLU A 1 97 ? -18.913 7.155 35.108 1.00 90.56 97 GLU A N 1
ATOM 688 C CA . GLU A 1 97 ? -17.722 6.377 34.775 1.00 90.56 97 GLU A CA 1
ATOM 689 C C . GLU A 1 97 ? -18.021 5.165 33.884 1.00 90.56 97 GLU A C 1
ATOM 691 O O . GLU A 1 97 ? -17.154 4.784 33.103 1.00 90.56 97 GLU A O 1
ATOM 696 N N . SER A 1 98 ? -19.239 4.619 33.941 1.00 93.06 98 SER A N 1
ATOM 697 C CA . SER A 1 98 ? -19.650 3.400 33.225 1.00 93.06 98 SER A CA 1
ATOM 698 C C . SER A 1 98 ? -20.224 3.641 31.824 1.00 93.06 98 SER A C 1
ATOM 700 O O . SER A 1 98 ? -20.437 2.692 31.075 1.00 93.06 98 SER A O 1
ATOM 702 N N . VAL A 1 99 ? -20.458 4.904 31.462 1.00 95.38 99 VAL A N 1
ATOM 703 C CA . VAL A 1 99 ? -20.999 5.324 30.161 1.00 95.38 99 VAL A CA 1
ATOM 704 C C . VAL A 1 99 ? -20.069 6.323 29.483 1.00 95.38 99 VAL A C 1
ATOM 706 O O . VAL A 1 99 ? -19.221 6.938 30.131 1.00 95.38 99 VAL A O 1
ATOM 709 N N . ILE A 1 100 ? -20.235 6.489 28.178 1.00 96.44 100 ILE A N 1
ATOM 710 C CA . ILE A 1 100 ? -19.541 7.472 27.351 1.00 96.44 100 ILE A CA 1
ATOM 711 C C . ILE A 1 100 ? -20.359 8.763 27.316 1.00 96.44 100 ILE A C 1
ATOM 713 O O . ILE A 1 100 ? -21.5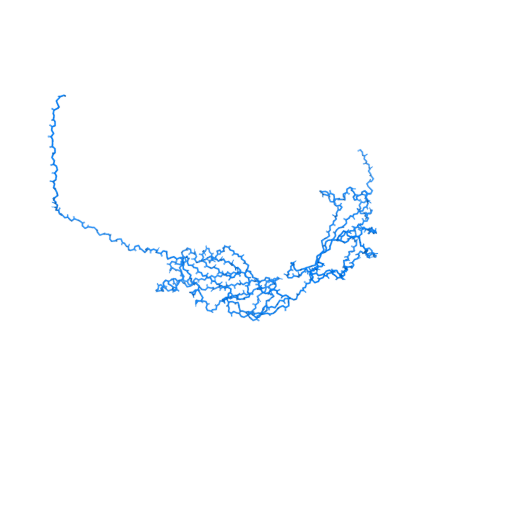74 8.752 27.087 1.00 96.44 100 ILE A O 1
ATOM 717 N N . GLN A 1 101 ? -19.678 9.881 27.550 1.00 94.50 101 GLN A N 1
ATOM 718 C CA . GLN A 1 101 ? -20.225 11.230 27.524 1.00 94.50 101 GLN A CA 1
ATOM 719 C C . GLN A 1 101 ? -19.606 12.049 26.389 1.00 94.50 101 GLN A C 1
ATOM 721 O O . GLN A 1 101 ? -18.569 11.706 25.821 1.00 94.50 101 GLN A O 1
ATOM 726 N N . GLN A 1 102 ? -20.262 13.158 26.045 1.00 95.12 102 GLN A N 1
ATOM 727 C CA . GLN A 1 102 ? -19.764 14.047 25.003 1.00 95.12 102 GLN A CA 1
ATOM 728 C C . GLN A 1 102 ? -18.394 14.613 25.401 1.00 95.12 102 GLN A C 1
ATOM 730 O O . GLN A 1 102 ? -18.267 15.242 26.446 1.00 95.12 102 GLN A O 1
ATOM 735 N N . GLY A 1 103 ? -17.406 14.451 24.526 1.00 94.94 103 GLY A N 1
ATOM 736 C CA . GLY A 1 103 ? -16.030 14.894 24.734 1.00 94.94 103 GLY A CA 1
ATOM 737 C C . GLY A 1 103 ? -15.084 13.780 25.178 1.00 94.94 103 GLY A C 1
ATOM 738 O O . GLY A 1 103 ? -13.881 13.934 24.983 1.00 94.94 103 GLY A O 1
ATOM 739 N N . ASP A 1 104 ? -15.598 12.657 25.687 1.00 97.62 104 ASP A N 1
ATOM 740 C CA . ASP A 1 104 ? -14.783 11.490 26.030 1.00 97.62 104 ASP A CA 1
ATOM 741 C C . ASP A 1 104 ? -14.066 10.921 24.798 1.00 97.62 104 ASP A C 1
ATOM 743 O O . ASP A 1 104 ? -14.422 11.194 23.645 1.00 97.62 104 ASP A O 1
ATOM 747 N N . TYR A 1 105 ? -13.062 10.080 25.031 1.00 98.19 105 TYR A N 1
ATOM 748 C CA . TYR A 1 105 ? -12.353 9.389 23.960 1.00 98.19 105 TYR A CA 1
ATOM 749 C C . TYR A 1 105 ? -12.024 7.941 24.319 1.00 98.19 105 TYR A C 1
ATOM 751 O O . TYR A 1 105 ? -12.040 7.558 25.480 1.00 98.19 105 TYR A O 1
ATOM 759 N N . ALA A 1 106 ? -11.706 7.133 23.316 1.00 98.50 106 ALA A N 1
ATOM 760 C CA . ALA A 1 106 ? -11.152 5.794 23.469 1.00 98.50 106 ALA A CA 1
ATOM 761 C C . ALA A 1 106 ? -9.948 5.625 22.536 1.00 98.50 106 ALA A C 1
ATOM 763 O O . ALA A 1 106 ? -9.901 6.229 21.460 1.00 98.50 106 ALA A O 1
ATOM 764 N N . VAL A 1 107 ? -8.983 4.805 22.942 1.00 98.44 107 VAL A N 1
ATOM 765 C CA . VAL A 1 107 ? -7.777 4.487 22.177 1.00 98.44 107 VAL A CA 1
ATOM 766 C C . VAL A 1 107 ? -7.651 2.975 22.048 1.00 98.44 107 VAL A C 1
ATOM 768 O O . VAL A 1 107 ? -7.410 2.275 23.024 1.00 98.44 107 VAL A O 1
ATOM 771 N N . LEU A 1 108 ? -7.799 2.467 20.828 1.00 98.38 108 LEU A N 1
ATOM 772 C CA . LEU A 1 108 ? -7.537 1.065 20.511 1.00 98.38 108 LEU A CA 1
ATOM 773 C C . LEU A 1 108 ? -6.074 0.965 20.074 1.00 98.38 108 LEU A C 1
ATOM 775 O O . LEU A 1 108 ? -5.724 1.4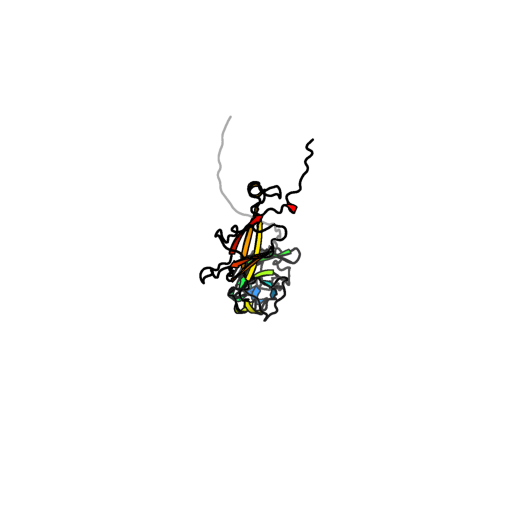18 18.984 1.00 98.38 108 LEU A O 1
ATOM 779 N N . ASP A 1 109 ? -5.209 0.458 20.949 1.00 98.12 109 ASP A N 1
ATOM 780 C CA . ASP A 1 109 ? -3.773 0.352 20.701 1.00 98.12 109 ASP A CA 1
ATOM 781 C C . ASP A 1 109 ? -3.386 -0.906 19.904 1.00 98.12 109 ASP A C 1
ATOM 783 O O . ASP A 1 109 ? -4.044 -1.949 19.947 1.00 98.12 109 ASP A O 1
ATOM 787 N N . LYS A 1 110 ? -2.264 -0.815 19.195 1.00 97.81 110 LYS A N 1
ATOM 788 C CA . LYS A 1 110 ? -1.726 -1.900 18.375 1.00 97.81 110 LYS A CA 1
ATOM 789 C C . LYS A 1 110 ? -1.420 -3.166 19.164 1.00 97.81 110 LYS A C 1
ATOM 791 O O . LYS A 1 110 ? -1.641 -4.252 18.645 1.00 97.81 110 LYS A O 1
ATOM 796 N N . VAL A 1 111 ? -0.877 -3.050 20.374 1.00 97.25 111 VAL A N 1
ATOM 797 C CA . VAL A 1 111 ? -0.414 -4.216 21.142 1.00 97.25 111 VAL A CA 1
ATOM 798 C C . VAL A 1 111 ? -1.598 -5.094 21.535 1.00 97.25 111 VAL A C 1
ATOM 800 O O . VAL A 1 111 ? -1.507 -6.317 21.451 1.00 97.25 111 VAL A O 1
ATOM 803 N N . THR A 1 112 ? -2.705 -4.468 21.922 1.00 97.12 112 THR A N 1
ATOM 804 C CA . THR A 1 112 ? -3.909 -5.158 22.381 1.00 97.12 112 THR A CA 1
ATOM 805 C C . THR A 1 112 ? -4.790 -5.618 21.224 1.00 97.12 112 THR A C 1
ATOM 807 O O . THR A 1 112 ? -5.272 -6.749 21.234 1.00 97.12 112 THR A O 1
ATOM 810 N N . TYR A 1 113 ? -5.032 -4.750 20.236 1.00 97.81 113 TYR A N 1
ATOM 811 C CA . TYR A 1 113 ? -6.126 -4.957 19.286 1.00 97.81 113 TYR A CA 1
ATOM 812 C C . TYR A 1 113 ? -5.687 -5.394 17.895 1.00 97.81 113 TYR A C 1
ATOM 814 O O . TYR A 1 113 ? -6.454 -6.053 17.209 1.00 97.81 113 TYR A O 1
ATOM 822 N N . PHE A 1 114 ? -4.495 -5.038 17.434 1.00 97.81 114 PHE A N 1
ATOM 823 C CA . PHE A 1 114 ? -4.042 -5.402 16.088 1.00 97.81 114 PHE A CA 1
ATOM 824 C C . PHE A 1 114 ? -2.522 -5.605 16.062 1.00 97.81 114 PHE A C 1
ATOM 826 O O . PHE A 1 114 ? -1.806 -4.909 15.331 1.00 97.81 114 PHE A O 1
ATOM 833 N N . PRO A 1 115 ? -1.993 -6.548 16.869 1.00 96.62 115 PRO A N 1
ATOM 834 C CA . PRO A 1 115 ? -0.578 -6.873 16.852 1.00 96.62 115 PRO A CA 1
ATOM 835 C C . PRO A 1 115 ? -0.129 -7.209 15.429 1.00 96.62 115 PRO A C 1
ATOM 837 O O . PRO A 1 115 ? -0.871 -7.761 14.618 1.00 96.62 115 PRO A O 1
ATOM 840 N N . ASP A 1 116 ? 1.109 -6.842 15.113 1.00 97.44 116 ASP A N 1
ATOM 841 C CA . ASP A 1 116 ? 1.713 -7.075 13.797 1.00 97.44 116 ASP A CA 1
ATOM 842 C C . ASP A 1 116 ? 1.041 -6.362 12.615 1.00 97.44 116 ASP A C 1
ATOM 844 O O . ASP A 1 116 ? 1.385 -6.633 11.469 1.00 97.44 116 ASP A O 1
ATOM 848 N N . VAL A 1 117 ? 0.160 -5.394 12.872 1.00 97.94 117 VAL A N 1
ATOM 849 C CA . VAL A 1 117 ? -0.422 -4.518 11.849 1.00 97.94 117 VAL A CA 1
ATOM 850 C C . VAL A 1 117 ? 0.139 -3.102 11.987 1.00 97.94 117 VAL A C 1
ATOM 852 O O . VAL A 1 117 ? 0.354 -2.603 13.091 1.00 97.94 117 VAL A O 1
ATOM 855 N N . ASN A 1 118 ? 0.389 -2.441 10.860 1.00 97.44 118 ASN A N 1
ATOM 856 C CA . ASN A 1 118 ? 0.620 -1.003 10.775 1.00 97.44 118 ASN A CA 1
ATOM 857 C C . ASN A 1 118 ? -0.563 -0.373 10.044 1.00 97.44 118 ASN A C 1
ATOM 859 O O . ASN A 1 118 ? -0.800 -0.681 8.874 1.00 97.44 118 ASN A O 1
ATOM 863 N N . LEU A 1 119 ? -1.295 0.512 10.717 1.00 97.94 119 LEU A N 1
ATOM 864 C CA . LEU A 1 119 ? -2.370 1.258 10.069 1.00 97.94 119 LEU A CA 1
ATOM 865 C C . LEU A 1 119 ? -1.790 2.392 9.223 1.00 97.94 119 LEU A C 1
ATOM 867 O O . LEU A 1 119 ? -0.767 2.988 9.565 1.00 97.94 119 LEU A O 1
ATOM 871 N N . THR A 1 120 ? -2.478 2.730 8.143 1.00 97.25 120 THR A N 1
ATOM 872 C CA . THR A 1 120 ? -2.192 3.930 7.361 1.00 97.25 120 THR A CA 1
ATOM 873 C C . THR A 1 120 ? -2.746 5.142 8.111 1.00 97.25 120 THR A C 1
ATOM 875 O O . THR A 1 120 ? -3.958 5.198 8.343 1.00 97.25 120 THR A O 1
ATOM 878 N N . PRO A 1 121 ? -1.911 6.122 8.508 1.00 97.88 121 PRO A N 1
ATOM 879 C CA . PRO A 1 121 ? -2.396 7.295 9.222 1.00 97.88 121 PRO A CA 1
ATOM 880 C C . PRO A 1 121 ? -3.422 8.080 8.404 1.00 97.88 121 PRO A C 1
ATOM 882 O O . PRO A 1 121 ? -3.190 8.393 7.236 1.00 97.88 121 PRO A O 1
ATOM 885 N N . ALA A 1 122 ? -4.548 8.418 9.026 1.00 97.62 122 ALA A N 1
ATOM 886 C CA . ALA A 1 122 ? -5.651 9.109 8.370 1.00 97.62 122 ALA A CA 1
ATOM 887 C C . ALA A 1 122 ? -6.554 9.830 9.381 1.00 97.62 122 ALA A C 1
ATOM 889 O O . ALA A 1 122 ? -6.598 9.506 10.569 1.00 97.62 122 ALA A O 1
ATOM 890 N N . GLY A 1 123 ? -7.321 10.798 8.884 1.00 94.69 123 GLY A N 1
ATOM 891 C CA . GLY A 1 123 ? -8.256 11.587 9.681 1.00 94.69 123 GLY A CA 1
ATOM 892 C C . GLY A 1 123 ? -7.679 12.891 10.235 1.00 94.69 123 GLY A C 1
ATOM 893 O O . GLY A 1 123 ? -6.569 13.284 9.872 1.00 94.69 123 GLY A O 1
ATOM 894 N N . PRO A 1 124 ? -8.447 13.598 11.083 1.00 96.88 124 PRO A N 1
ATOM 895 C CA . PRO A 1 124 ? -9.712 13.176 11.704 1.00 96.88 124 PRO A CA 1
ATOM 896 C C . PRO A 1 124 ? -10.874 12.990 10.710 1.00 96.88 124 PRO A C 1
ATOM 898 O O . PRO A 1 124 ? -11.086 13.827 9.836 1.00 96.88 124 PRO A O 1
ATOM 901 N N . ILE A 1 125 ? -11.645 11.907 10.858 1.00 97.56 125 ILE A N 1
ATOM 902 C CA . ILE A 1 125 ? -12.802 11.564 10.012 1.00 97.56 125 ILE A CA 1
ATOM 903 C C . ILE A 1 125 ? -14.072 11.534 10.876 1.00 97.56 125 ILE A C 1
ATOM 905 O O . ILE A 1 125 ? -14.090 10.833 11.890 1.00 97.56 125 ILE A O 1
ATOM 909 N N . PRO A 1 126 ? -15.146 12.264 10.520 1.00 97.56 126 PRO A N 1
ATOM 910 C CA . PRO A 1 126 ? -16.408 12.184 11.247 1.00 97.56 126 PRO A CA 1
ATOM 911 C C . PRO A 1 126 ? -17.112 10.844 10.986 1.00 97.56 126 PRO A C 1
ATOM 913 O O . PRO A 1 126 ? -17.290 10.441 9.839 1.00 97.56 126 PRO A O 1
ATOM 916 N N . ILE A 1 127 ? -17.574 10.193 12.053 1.00 96.94 127 ILE A N 1
ATOM 917 C CA . ILE A 1 127 ? -18.485 9.049 11.990 1.00 96.94 127 ILE A CA 1
ATOM 918 C C . ILE A 1 127 ? -19.906 9.584 12.120 1.00 96.94 127 ILE A C 1
ATOM 920 O O . ILE A 1 127 ? -20.266 10.170 13.146 1.00 96.94 127 ILE A O 1
ATOM 924 N N . ASN A 1 128 ? -20.716 9.366 11.087 1.00 93.88 128 ASN A N 1
ATOM 925 C CA . ASN A 1 128 ? -22.098 9.823 11.037 1.00 93.88 128 ASN A CA 1
ATOM 926 C C . ASN A 1 128 ? -23.064 8.637 11.046 1.00 93.88 128 ASN A C 1
ATOM 928 O O . ASN A 1 128 ? -22.850 7.649 10.347 1.00 93.88 128 ASN A O 1
ATOM 932 N N . GLN A 1 129 ? -24.169 8.773 11.773 1.00 86.12 129 GLN A N 1
ATOM 933 C CA . GLN A 1 129 ? -25.320 7.884 11.673 1.00 86.12 129 GLN A CA 1
ATOM 934 C C . GLN A 1 129 ? -26.463 8.678 11.031 1.00 86.12 129 GLN A C 1
ATOM 936 O O . GLN A 1 129 ? -27.066 9.562 11.646 1.00 86.12 129 GLN A O 1
ATOM 941 N N . GLY A 1 130 ? -26.710 8.420 9.745 1.00 84.38 130 GLY A N 1
ATOM 942 C CA . GLY A 1 130 ? -27.527 9.308 8.918 1.00 84.38 130 GLY A CA 1
ATOM 943 C C . GLY A 1 130 ? -26.869 10.687 8.779 1.00 84.38 130 GLY A C 1
ATOM 944 O O . GLY A 1 130 ? -25.688 10.784 8.463 1.00 84.38 130 GLY A O 1
ATOM 945 N N . GLY A 1 131 ? -27.626 11.760 9.026 1.00 87.12 131 GLY A N 1
ATOM 946 C CA . GLY A 1 131 ? -27.117 13.139 8.985 1.00 87.12 131 GLY A CA 1
ATOM 947 C C . GLY A 1 131 ? -26.477 13.635 10.287 1.00 87.12 131 GLY A C 1
ATOM 948 O O . GLY A 1 131 ? -26.087 14.798 10.354 1.00 87.12 131 GLY A O 1
ATOM 949 N N . LEU A 1 132 ? -26.408 12.801 11.331 1.00 91.75 132 LEU A N 1
ATOM 950 C CA . LEU A 1 132 ? -25.902 13.202 12.642 1.00 91.75 132 LEU A CA 1
ATOM 951 C C . LEU A 1 132 ? -24.497 12.663 12.891 1.00 91.75 132 LEU A C 1
ATOM 953 O O . LEU A 1 132 ? -24.266 11.458 12.797 1.00 91.75 132 LEU A O 1
ATOM 957 N N . LYS A 1 133 ? -23.592 13.551 13.302 1.00 96.06 133 LYS A N 1
ATOM 958 C CA . LYS A 1 133 ? -22.263 13.183 13.789 1.00 96.06 133 LYS A CA 1
ATOM 959 C C . LYS A 1 133 ? -22.361 12.486 15.144 1.00 96.06 133 LYS A C 1
ATOM 961 O O . LYS A 1 133 ? -22.937 13.041 16.075 1.00 96.06 133 LYS A O 1
ATOM 966 N N . ILE A 1 134 ? -21.762 11.305 15.250 1.00 96.25 134 ILE A N 1
ATOM 967 C CA . ILE A 1 134 ? -21.690 10.509 16.481 1.00 96.25 134 ILE A CA 1
ATOM 968 C C . ILE A 1 134 ? -20.326 10.673 17.150 1.00 96.25 134 ILE A C 1
ATOM 970 O O . ILE A 1 134 ? -20.246 10.928 18.352 1.00 96.25 134 ILE A O 1
ATOM 974 N N . ALA A 1 135 ? -19.255 10.554 16.371 1.00 97.88 135 ALA A N 1
ATOM 975 C CA . ALA A 1 135 ? -17.882 10.596 16.854 1.00 97.88 135 ALA A CA 1
ATOM 976 C C . ALA A 1 135 ? -16.934 11.092 15.754 1.00 97.88 135 ALA A C 1
ATOM 978 O O . ALA A 1 135 ? -17.333 11.316 14.609 1.00 97.88 135 ALA A O 1
ATOM 979 N N . THR A 1 136 ? -15.660 11.219 16.096 1.00 98.31 136 THR A N 1
ATOM 980 C CA . THR A 1 136 ? -14.553 11.452 15.173 1.00 98.31 136 THR A CA 1
ATOM 981 C C . THR A 1 136 ? -13.512 10.365 15.381 1.00 98.31 136 THR A C 1
ATOM 983 O O . THR A 1 136 ? -13.111 10.129 16.517 1.00 98.31 136 THR A O 1
ATOM 986 N N . VAL A 1 137 ? -13.051 9.724 14.309 1.00 98.50 137 VAL A N 1
ATOM 987 C CA . VAL A 1 137 ? -11.971 8.730 14.360 1.00 98.50 137 VAL A CA 1
ATOM 988 C C . VAL A 1 137 ? -10.697 9.279 13.728 1.00 98.50 137 VAL A C 1
ATOM 990 O O . VAL A 1 137 ? -10.738 9.984 12.718 1.00 98.50 137 VAL A O 1
ATOM 993 N N . GLN A 1 138 ? -9.559 8.970 14.336 1.00 98.56 138 GLN A N 1
ATOM 994 C CA . GLN A 1 138 ? -8.233 9.269 13.818 1.00 98.56 138 GLN A CA 1
ATOM 995 C C . GLN A 1 138 ? -7.369 8.013 13.892 1.00 98.56 138 GLN A C 1
ATOM 997 O O . GLN A 1 138 ? -7.295 7.358 14.932 1.00 98.56 138 GLN A O 1
ATOM 1002 N N . PHE A 1 139 ? -6.712 7.701 12.781 1.00 98.44 139 PHE A N 1
ATOM 1003 C CA . PHE A 1 139 ? -5.834 6.551 12.643 1.00 98.44 139 PHE A CA 1
ATOM 1004 C C . PHE A 1 139 ? -4.382 7.008 12.727 1.00 98.44 139 PHE A C 1
ATOM 1006 O O . PHE A 1 139 ? -3.962 7.926 12.019 1.00 98.44 139 PHE A O 1
ATOM 1013 N N . PHE A 1 140 ? -3.619 6.339 13.578 1.00 98.25 140 PHE A N 1
ATOM 1014 C CA . PHE A 1 140 ? -2.169 6.419 13.673 1.00 98.25 140 PHE A CA 1
ATOM 1015 C C . PHE A 1 140 ? -1.595 5.037 13.374 1.00 98.25 140 PHE A C 1
ATOM 1017 O O . PHE A 1 140 ? -2.317 4.047 13.431 1.00 98.25 140 PHE A O 1
ATOM 1024 N N . VAL A 1 141 ? -0.293 4.951 13.099 1.00 97.38 141 VAL A N 1
ATOM 1025 C CA . VAL A 1 141 ? 0.362 3.671 12.765 1.00 97.38 141 VAL A CA 1
ATOM 1026 C C . VAL A 1 141 ? 0.113 2.594 13.827 1.00 97.38 141 VAL A C 1
ATOM 1028 O O . VAL A 1 141 ? -0.044 1.420 13.491 1.00 97.38 141 VAL A O 1
ATOM 1031 N N . ASP A 1 142 ? 0.068 2.996 15.095 1.00 97.50 142 ASP A N 1
ATOM 1032 C CA . ASP A 1 142 ? 0.033 2.129 16.270 1.00 97.50 142 ASP A CA 1
ATOM 1033 C C . ASP A 1 142 ? -1.238 2.268 17.125 1.00 97.50 142 ASP A C 1
ATOM 1035 O O . ASP A 1 142 ? -1.333 1.650 18.186 1.00 97.50 142 ASP A O 1
ATOM 1039 N N . SER A 1 143 ? -2.209 3.083 16.709 1.00 98.06 143 SER A N 1
ATOM 1040 C CA . SER A 1 143 ? -3.408 3.335 17.508 1.00 98.06 143 SER A CA 1
ATOM 1041 C C . SER A 1 143 ? -4.570 3.893 16.690 1.00 98.06 143 SER A C 1
ATOM 1043 O O . SER A 1 143 ? -4.394 4.569 15.675 1.00 98.06 143 SER A O 1
ATOM 1045 N N . ILE A 1 144 ? -5.784 3.638 17.170 1.00 98.62 144 ILE A N 1
ATOM 1046 C CA . ILE A 1 144 ? -7.017 4.250 16.676 1.00 98.62 144 ILE A CA 1
ATOM 1047 C C . ILE A 1 144 ? -7.596 5.083 17.806 1.00 98.62 144 ILE A C 1
ATOM 1049 O O . ILE A 1 144 ? -7.979 4.538 18.840 1.00 98.62 144 ILE A O 1
ATOM 1053 N N . LYS A 1 145 ? -7.679 6.399 17.614 1.00 98.56 145 LYS A N 1
ATOM 1054 C CA . LYS A 1 145 ? -8.323 7.299 18.570 1.00 98.56 145 LYS A CA 1
ATOM 1055 C C . LYS A 1 145 ? -9.738 7.615 18.112 1.00 98.56 145 LYS A C 1
ATOM 1057 O O . LYS A 1 145 ? -9.940 8.121 17.011 1.00 98.56 145 LYS A O 1
ATOM 1062 N N . ILE A 1 146 ? -10.703 7.370 18.985 1.00 98.62 146 ILE A N 1
ATOM 1063 C CA . ILE A 1 146 ? -12.112 7.699 18.789 1.00 98.62 146 ILE A CA 1
ATOM 1064 C C . ILE A 1 146 ? -12.457 8.801 19.783 1.00 98.62 146 ILE A C 1
ATOM 1066 O O . ILE A 1 146 ? -12.284 8.614 20.980 1.00 98.62 146 ILE A O 1
ATOM 1070 N N . THR A 1 147 ? -12.944 9.939 19.304 1.00 98.38 147 THR A N 1
ATOM 1071 C CA . THR A 1 147 ? -13.429 11.046 20.135 1.00 98.38 147 THR A CA 1
ATOM 1072 C C . THR A 1 147 ? -14.944 11.129 20.004 1.00 98.38 147 THR A C 1
ATOM 1074 O O . THR A 1 147 ? -15.464 11.288 18.900 1.00 98.38 147 THR A O 1
ATOM 1077 N N . PHE A 1 148 ? -15.665 11.044 21.115 1.00 97.69 148 PHE A N 1
ATOM 1078 C CA . PHE A 1 148 ? -17.125 11.016 21.157 1.00 97.69 148 PHE A CA 1
ATOM 1079 C C . PHE A 1 148 ? -17.692 12.441 21.211 1.00 97.69 148 PHE A C 1
ATOM 1081 O O . PHE A 1 148 ? -18.088 12.943 22.257 1.00 97.69 148 PHE A O 1
ATOM 1088 N N . ASP A 1 149 ? -17.711 13.135 20.071 1.00 96.25 149 ASP A N 1
ATOM 1089 C CA . ASP A 1 149 ? -18.026 14.570 19.979 1.00 96.25 149 ASP A CA 1
ATOM 1090 C C . ASP A 1 149 ? -19.353 14.902 19.268 1.00 96.25 149 ASP A C 1
ATOM 1092 O O . ASP A 1 149 ? -19.608 16.051 18.899 1.00 96.25 149 ASP A O 1
ATOM 1096 N N . GLY A 1 150 ? -20.229 13.909 19.105 1.00 94.56 150 GLY A N 1
ATOM 1097 C CA . GLY A 1 150 ? -21.582 14.079 18.578 1.00 94.56 150 GLY A CA 1
ATOM 1098 C C . GLY A 1 150 ? -22.492 14.926 19.476 1.00 94.56 150 GLY A C 1
ATOM 1099 O O . GLY A 1 150 ? -22.882 14.518 20.573 1.00 94.56 150 GLY A O 1
ATOM 1100 N N . ALA A 1 151 ? -22.878 16.112 19.002 1.00 92.25 151 ALA A N 1
ATOM 1101 C CA . ALA A 1 151 ? -23.802 16.990 19.716 1.00 92.25 151 ALA A CA 1
ATOM 1102 C C . ALA A 1 151 ? -25.216 16.380 19.788 1.00 92.25 151 ALA A C 1
ATOM 1104 O O . ALA A 1 151 ? -25.755 15.932 18.778 1.00 92.25 151 ALA A O 1
ATOM 1105 N N . GLY A 1 152 ? -25.824 16.372 20.980 1.00 89.44 152 GLY A N 1
ATOM 1106 C CA . GLY A 1 152 ? -27.164 15.797 21.199 1.00 89.44 152 GLY A CA 1
ATOM 1107 C C . GLY A 1 152 ? -27.223 14.267 21.086 1.00 89.44 152 GLY A C 1
ATOM 1108 O O . GLY A 1 152 ? -28.305 13.696 20.962 1.00 89.44 152 GLY A O 1
ATOM 1109 N N . VAL A 1 153 ? -26.064 13.596 21.077 1.00 91.88 153 VAL A N 1
ATOM 1110 C CA . VAL A 1 153 ? -25.977 12.128 21.104 1.00 91.88 153 VAL A CA 1
ATOM 1111 C C . VAL A 1 153 ? -25.861 11.620 22.536 1.00 91.88 153 VAL A C 1
ATOM 1113 O O . VAL A 1 153 ? -26.553 10.685 22.919 1.00 91.88 153 VAL A O 1
ATOM 1116 N N . TYR A 1 154 ? -25.022 12.274 23.339 1.00 92.44 154 TYR A N 1
ATOM 1117 C CA . TYR A 1 154 ? -24.649 11.827 24.684 1.00 92.44 154 TYR A CA 1
ATOM 1118 C C . TYR A 1 154 ? -25.357 12.609 25.802 1.00 92.44 154 TYR A C 1
ATOM 1120 O O . TYR A 1 154 ? -24.831 12.743 26.903 1.00 92.44 154 TYR A O 1
ATOM 1128 N N . ASP A 1 155 ? -26.537 13.170 25.527 1.00 87.50 155 ASP A N 1
ATOM 1129 C CA . ASP A 1 155 ? -27.347 13.918 26.504 1.00 87.50 155 ASP A CA 1
ATOM 1130 C C . ASP A 1 155 ? -28.320 13.035 27.309 1.00 87.50 155 ASP A C 1
ATOM 1132 O O . ASP A 1 155 ? -29.085 13.541 28.127 1.00 87.50 155 ASP A O 1
ATOM 1136 N N . GLY A 1 156 ? -28.279 11.717 27.087 1.00 86.94 156 GLY A N 1
ATOM 1137 C CA . GLY A 1 156 ? -29.155 10.734 27.728 1.00 86.94 156 GLY A CA 1
ATOM 1138 C C . GLY A 1 156 ? -30.463 10.461 26.980 1.00 86.94 156 GLY A C 1
ATOM 1139 O O . GLY A 1 156 ? -31.234 9.615 27.421 1.00 86.94 156 GLY A O 1
ATOM 1140 N N . SER A 1 157 ? -30.724 11.129 25.851 1.00 88.38 157 SER A N 1
ATOM 1141 C CA . SER A 1 157 ? -31.942 10.902 25.056 1.00 88.38 157 SER A CA 1
ATOM 1142 C C . SER A 1 157 ? -31.838 9.731 24.074 1.00 88.38 157 SER A C 1
ATOM 1144 O O . SER A 1 157 ? -32.860 9.164 23.680 1.00 88.38 157 SER A O 1
ATOM 1146 N N . ARG A 1 158 ? -30.619 9.366 23.658 1.00 89.94 158 ARG A N 1
ATOM 1147 C CA . ARG A 1 158 ? -30.368 8.312 22.669 1.00 89.94 158 ARG A CA 1
ATOM 1148 C C . ARG A 1 158 ? -29.928 7.016 23.319 1.00 89.94 158 ARG A C 1
ATOM 1150 O O . ARG A 1 158 ? -29.181 7.037 24.286 1.00 89.94 158 ARG A O 1
ATOM 1157 N N . ARG A 1 159 ? -30.376 5.912 22.731 1.00 92.44 159 ARG A N 1
ATOM 1158 C CA . ARG A 1 159 ? -30.061 4.540 23.133 1.00 92.44 159 ARG A CA 1
ATOM 1159 C C . ARG A 1 159 ? -29.451 3.800 21.953 1.00 92.44 159 ARG A C 1
ATOM 1161 O O . ARG A 1 159 ? -29.637 4.233 20.813 1.00 92.44 159 ARG A O 1
ATOM 1168 N N . ASP A 1 160 ? -28.770 2.698 22.234 1.00 92.50 160 ASP A N 1
ATOM 1169 C CA . ASP A 1 160 ? -28.232 1.767 21.242 1.00 92.50 160 ASP A CA 1
ATOM 1170 C C . ASP A 1 160 ? -27.326 2.469 20.210 1.00 92.50 160 ASP A C 1
ATOM 1172 O O . ASP A 1 160 ? -27.377 2.199 19.005 1.00 92.50 160 ASP A O 1
ATOM 1176 N N . VAL A 1 161 ? -26.512 3.423 20.679 1.00 95.19 161 VAL A N 1
ATOM 1177 C CA . VAL A 1 161 ? -25.579 4.161 19.822 1.00 95.19 161 VAL A CA 1
ATOM 1178 C C . VAL A 1 161 ? -24.504 3.204 19.321 1.00 95.19 161 VAL A C 1
ATOM 1180 O O . VAL A 1 161 ? -23.886 2.470 20.092 1.00 95.19 161 VAL A O 1
ATOM 1183 N N . LYS A 1 162 ? -24.269 3.235 18.008 1.00 95.81 162 LYS A N 1
ATOM 1184 C CA . LYS A 1 162 ? -23.263 2.412 17.345 1.00 95.81 162 LYS A CA 1
ATOM 1185 C C . LYS A 1 162 ? -22.386 3.240 16.427 1.00 95.81 162 LYS A C 1
ATOM 1187 O O . LYS A 1 162 ? -22.853 4.199 15.809 1.00 95.81 162 LYS A O 1
ATOM 1192 N N . ILE A 1 163 ? -21.131 2.831 16.307 1.00 97.00 163 ILE A N 1
ATOM 1193 C CA . ILE A 1 163 ? -20.177 3.395 15.355 1.00 97.00 163 ILE A CA 1
ATOM 1194 C C . ILE A 1 163 ? -19.561 2.292 14.497 1.00 97.00 163 ILE A C 1
ATOM 1196 O O . ILE A 1 163 ? -19.536 1.123 14.871 1.00 97.00 163 ILE A O 1
ATOM 1200 N N . GLY A 1 164 ? -19.053 2.685 13.337 1.00 96.69 164 GLY A N 1
ATOM 1201 C CA . GLY A 1 164 ? -18.272 1.822 12.467 1.00 96.69 164 GLY A CA 1
ATOM 1202 C C . GLY A 1 164 ? -17.306 2.661 11.647 1.00 96.69 164 GLY A C 1
ATOM 1203 O O . GLY A 1 164 ? -17.561 3.841 11.388 1.00 96.69 164 GLY A O 1
ATOM 1204 N N . PHE A 1 165 ? -16.175 2.071 11.290 1.00 97.06 165 PHE A N 1
ATOM 1205 C CA . PHE A 1 165 ? -15.133 2.725 10.513 1.00 97.06 165 PHE A CA 1
ATOM 1206 C C . PHE A 1 165 ? -14.241 1.690 9.831 1.00 97.06 165 PHE A C 1
ATOM 1208 O O . PHE A 1 165 ? -14.173 0.533 10.242 1.00 97.06 165 PHE A O 1
ATOM 1215 N N . SER A 1 166 ? -13.528 2.126 8.797 1.00 96.94 166 SER A N 1
ATOM 1216 C CA . SER A 1 166 ? -12.558 1.306 8.079 1.00 96.94 166 SER A CA 1
ATOM 1217 C C . SER A 1 166 ? -11.195 1.983 8.032 1.00 96.94 166 SER A C 1
ATOM 1219 O O . SER A 1 166 ? -11.121 3.203 7.878 1.00 96.94 166 SER A O 1
ATOM 1221 N N . ALA A 1 167 ? -10.133 1.189 8.118 1.00 97.06 167 ALA A N 1
ATOM 1222 C CA . ALA A 1 167 ? -8.751 1.633 8.006 1.00 97.06 167 ALA A CA 1
ATOM 1223 C C . ALA A 1 167 ? -7.995 0.790 6.977 1.00 97.06 167 ALA A C 1
ATOM 1225 O O . ALA A 1 167 ? -8.112 -0.434 6.973 1.00 97.06 167 ALA A O 1
ATOM 1226 N N . GLU A 1 168 ? -7.188 1.447 6.148 1.00 97.31 168 GLU A N 1
ATOM 1227 C CA . GLU A 1 168 ? -6.182 0.779 5.322 1.00 97.31 168 GLU A CA 1
ATOM 1228 C C . GLU A 1 168 ? -4.968 0.427 6.175 1.00 97.31 168 GLU A C 1
ATOM 1230 O O . GLU A 1 168 ? -4.528 1.225 7.007 1.00 97.31 168 GLU A O 1
ATOM 1235 N N . ALA A 1 169 ? -4.398 -0.748 5.957 1.00 97.31 169 ALA A N 1
ATOM 1236 C CA . ALA A 1 169 ? -3.310 -1.269 6.762 1.00 97.31 169 ALA A CA 1
ATOM 1237 C C . ALA A 1 169 ? -2.367 -2.162 5.948 1.00 97.31 169 ALA A C 1
ATOM 1239 O O . ALA A 1 169 ? -2.704 -2.635 4.865 1.00 97.31 169 ALA A O 1
ATOM 1240 N N . LYS A 1 170 ? -1.181 -2.407 6.509 1.00 95.31 170 LYS A N 1
ATOM 1241 C CA . LYS A 1 170 ? -0.244 -3.444 6.066 1.00 95.31 170 LYS A CA 1
ATOM 1242 C C . LYS A 1 170 ? 0.253 -4.256 7.255 1.00 95.31 170 LYS A C 1
ATOM 1244 O O . LYS A 1 170 ? 0.155 -3.812 8.402 1.00 95.31 170 LYS A O 1
ATOM 1249 N N . ALA A 1 171 ? 0.855 -5.415 6.995 1.00 96.44 171 ALA A N 1
ATOM 1250 C CA . ALA A 1 171 ? 1.576 -6.127 8.041 1.00 96.44 171 ALA A CA 1
ATOM 1251 C C . ALA A 1 171 ? 2.807 -5.318 8.482 1.00 96.44 171 ALA A C 1
ATOM 1253 O O . ALA A 1 171 ? 3.406 -4.569 7.704 1.00 96.44 171 ALA A O 1
ATOM 1254 N N . ALA A 1 172 ? 3.186 -5.467 9.747 1.00 95.44 172 ALA A N 1
ATOM 1255 C CA . ALA A 1 172 ? 4.401 -4.884 10.299 1.00 95.44 172 ALA A CA 1
ATOM 1256 C C . ALA A 1 172 ? 5.657 -5.579 9.756 1.00 95.44 172 ALA A C 1
ATOM 1258 O O . ALA A 1 172 ? 6.666 -4.916 9.532 1.00 95.44 172 ALA A O 1
ATOM 1259 N N . ASP A 1 173 ? 5.575 -6.892 9.527 1.00 94.75 173 ASP A N 1
ATOM 1260 C CA . ASP A 1 173 ? 6.602 -7.670 8.842 1.00 94.75 173 ASP A CA 1
ATOM 1261 C C . ASP A 1 173 ? 6.164 -7.968 7.403 1.00 94.75 173 ASP A C 1
ATOM 1263 O O . ASP A 1 173 ? 5.205 -8.701 7.160 1.00 94.75 173 ASP A O 1
ATOM 1267 N N . GLN A 1 174 ? 6.893 -7.392 6.451 1.00 93.69 174 GLN A N 1
ATOM 1268 C CA . GLN A 1 174 ? 6.647 -7.516 5.011 1.00 93.69 174 GLN A CA 1
ATOM 1269 C C . GLN A 1 174 ? 7.754 -8.319 4.318 1.00 93.69 174 GLN A C 1
ATOM 1271 O O . GLN A 1 174 ? 7.920 -8.240 3.101 1.00 93.69 174 GLN A O 1
ATOM 1276 N N . SER A 1 175 ? 8.531 -9.082 5.093 1.00 93.88 175 SER A N 1
ATOM 1277 C CA . SER A 1 175 ? 9.610 -9.917 4.568 1.00 93.88 175 SER A CA 1
ATOM 1278 C C . SER A 1 175 ? 9.059 -10.903 3.526 1.00 93.88 175 SER A C 1
ATOM 1280 O O . SER A 1 175 ? 8.101 -11.621 3.841 1.00 93.88 175 SER A O 1
ATOM 1282 N N . PRO A 1 176 ? 9.630 -10.962 2.307 1.00 93.50 176 PRO A N 1
ATOM 1283 C CA . PRO A 1 176 ? 9.195 -11.892 1.264 1.00 93.50 176 PRO A CA 1
ATOM 1284 C C . PRO A 1 176 ? 9.243 -13.351 1.725 1.00 93.50 176 PRO A C 1
ATOM 1286 O O . PRO A 1 176 ? 10.177 -13.749 2.423 1.00 93.50 176 PRO A O 1
ATOM 1289 N N . GLY A 1 177 ? 8.218 -14.132 1.375 1.00 93.06 177 GLY A N 1
ATOM 1290 C CA . GLY A 1 177 ? 8.070 -15.535 1.790 1.00 93.06 177 GLY A CA 1
ATOM 1291 C C . GLY A 1 177 ? 7.823 -15.744 3.295 1.00 93.06 177 GLY A C 1
ATOM 1292 O O . GLY A 1 177 ? 7.735 -16.880 3.768 1.00 93.06 177 GLY A O 1
ATOM 1293 N N . GLY A 1 178 ? 7.726 -14.659 4.071 1.00 93.88 178 GLY A N 1
ATOM 1294 C CA . GLY A 1 178 ? 7.482 -14.683 5.507 1.00 93.88 178 GLY A CA 1
ATOM 1295 C C . GLY A 1 178 ? 6.096 -15.218 5.866 1.00 93.88 178 GLY A C 1
ATOM 1296 O O . GLY A 1 178 ? 5.120 -15.049 5.135 1.00 93.88 178 GLY A O 1
ATOM 1297 N N . SER A 1 179 ? 5.997 -15.857 7.029 1.00 95.06 179 SER A N 1
ATOM 1298 C CA . SER A 1 179 ? 4.739 -16.396 7.539 1.00 95.06 179 SER A CA 1
ATOM 1299 C C . SER A 1 179 ? 4.640 -16.177 9.042 1.00 95.06 179 SER A C 1
ATOM 1301 O O . SER A 1 179 ? 5.539 -16.585 9.779 1.00 95.06 179 SER A O 1
ATOM 1303 N N . LYS A 1 180 ? 3.529 -15.602 9.506 1.00 96.06 180 LYS A N 1
ATOM 1304 C CA . LYS A 1 180 ? 3.297 -15.326 10.927 1.00 96.06 180 LYS A CA 1
ATOM 1305 C C . LYS A 1 180 ? 1.811 -15.374 11.274 1.00 96.06 180 LYS A C 1
ATOM 1307 O O . LYS A 1 180 ? 1.002 -14.742 10.603 1.00 96.06 180 LYS A O 1
ATOM 1312 N N . ASP A 1 181 ? 1.467 -16.083 12.343 1.00 97.56 181 ASP A N 1
ATOM 1313 C CA . ASP A 1 181 ? 0.113 -16.047 12.901 1.00 97.56 181 ASP A CA 1
ATOM 1314 C C . ASP A 1 181 ? -0.094 -14.745 13.692 1.00 97.56 181 ASP A C 1
ATOM 1316 O O . ASP A 1 181 ? 0.812 -14.289 14.393 1.00 97.56 181 ASP A O 1
ATOM 1320 N N . THR A 1 182 ? -1.283 -14.151 13.592 1.00 97.19 182 THR A N 1
ATOM 1321 C CA . THR A 1 182 ? -1.672 -12.943 14.332 1.00 97.19 182 THR A CA 1
ATOM 1322 C C . THR A 1 182 ? -3.133 -13.020 14.784 1.00 97.19 182 THR A C 1
ATOM 1324 O O . THR A 1 182 ? -3.914 -13.834 14.287 1.00 97.19 182 THR A O 1
ATOM 1327 N N . ALA A 1 183 ? -3.513 -12.159 15.723 1.00 97.31 183 ALA A N 1
ATOM 1328 C CA . ALA A 1 183 ? -4.900 -11.919 16.088 1.00 97.31 183 ALA A CA 1
ATOM 1329 C C . ALA A 1 183 ? -5.232 -10.446 15.839 1.00 97.31 183 ALA A C 1
ATOM 1331 O O . ALA A 1 183 ? -4.525 -9.570 16.321 1.00 97.31 183 ALA A O 1
ATOM 1332 N N . ILE A 1 184 ? -6.304 -10.167 15.104 1.00 97.94 184 ILE A N 1
ATOM 1333 C CA . ILE A 1 184 ? -6.764 -8.812 14.796 1.00 97.94 184 ILE A CA 1
ATOM 1334 C C . ILE A 1 184 ? -8.174 -8.679 15.370 1.00 97.94 184 ILE A C 1
ATOM 1336 O O . ILE A 1 184 ? -9.081 -9.409 14.990 1.00 97.94 184 ILE A O 1
ATOM 1340 N N . PHE A 1 185 ? -8.337 -7.783 16.337 1.00 97.38 185 PHE A N 1
ATOM 1341 C CA . PHE A 1 185 ? -9.551 -7.554 17.122 1.00 97.38 185 PHE A CA 1
ATOM 1342 C C . PHE A 1 185 ? -10.171 -8.835 17.715 1.00 97.38 185 PHE A C 1
ATOM 1344 O O . PHE A 1 185 ? -11.383 -8.939 17.878 1.00 97.38 185 PHE A O 1
ATOM 1351 N N . GLY A 1 186 ? -9.316 -9.798 18.080 1.00 95.19 186 GLY A N 1
ATOM 1352 C CA . GLY A 1 186 ? -9.699 -11.092 18.656 1.00 95.19 186 GLY A CA 1
ATOM 1353 C C . GLY A 1 186 ? -9.829 -12.228 17.636 1.00 95.19 186 GLY A C 1
ATOM 1354 O O . GLY A 1 186 ? -9.691 -13.391 18.016 1.00 95.19 186 GLY A O 1
ATOM 1355 N N . ASP A 1 187 ? -9.997 -11.915 16.351 1.00 97.19 187 ASP A N 1
ATOM 1356 C CA . ASP A 1 187 ? -10.061 -12.913 15.284 1.00 97.19 187 ASP A CA 1
ATOM 1357 C C . ASP A 1 187 ? -8.659 -13.350 14.855 1.00 97.19 187 ASP A C 1
ATOM 1359 O O . ASP A 1 187 ? -7.754 -12.536 14.687 1.00 97.19 187 ASP A O 1
ATOM 1363 N N . SER A 1 188 ? -8.467 -14.655 14.661 1.00 97.25 188 SER A N 1
ATOM 1364 C CA . SER A 1 188 ? -7.178 -15.209 14.229 1.00 97.25 188 SER A CA 1
ATOM 1365 C C . SER A 1 188 ? -6.976 -15.036 12.725 1.00 97.25 188 SER A C 1
ATOM 1367 O O . SER A 1 188 ? -7.896 -15.288 11.956 1.00 97.25 188 SER A O 1
ATOM 1369 N N . TYR A 1 189 ? -5.767 -14.688 12.297 1.00 98.19 189 TYR A N 1
ATOM 1370 C CA . TYR A 1 189 ? -5.355 -14.619 10.893 1.00 98.19 189 TYR A CA 1
ATOM 1371 C C . TYR A 1 189 ? -3.918 -15.108 10.742 1.00 98.19 189 TYR A C 1
ATOM 1373 O O . TYR A 1 189 ? -3.170 -15.219 11.715 1.00 98.19 189 TYR A O 1
ATOM 1381 N N . LYS A 1 190 ? -3.509 -15.355 9.500 1.00 97.81 190 LYS A N 1
ATOM 1382 C CA . LYS A 1 190 ? -2.124 -15.660 9.166 1.00 97.81 190 LYS A CA 1
ATOM 1383 C C . LYS A 1 190 ? -1.607 -14.692 8.116 1.00 97.81 190 LYS A C 1
ATOM 1385 O O . LYS A 1 190 ? -2.116 -14.664 6.998 1.00 97.81 190 LYS A O 1
ATOM 1390 N N . PHE A 1 191 ? -0.560 -13.943 8.440 1.00 97.75 191 PHE A N 1
ATOM 1391 C CA . PHE A 1 191 ? 0.225 -13.276 7.413 1.00 97.75 191 PHE A CA 1
ATOM 1392 C C . PHE A 1 191 ? 1.026 -14.318 6.650 1.00 97.75 191 PHE A C 1
ATOM 1394 O O . PHE A 1 191 ? 1.781 -15.088 7.246 1.00 97.75 191 PHE A O 1
ATOM 1401 N N . LYS A 1 192 ? 0.846 -14.342 5.335 1.00 96.75 192 LYS A N 1
ATOM 1402 C CA . LYS A 1 192 ? 1.597 -15.179 4.407 1.00 96.75 192 LYS A CA 1
ATOM 1403 C C . LYS A 1 192 ? 2.048 -14.305 3.255 1.00 96.75 192 LYS A C 1
ATOM 1405 O O . LYS A 1 192 ? 1.310 -14.070 2.302 1.00 96.75 192 LYS A O 1
ATOM 1410 N N . ASN A 1 193 ? 3.253 -13.788 3.403 1.00 95.94 193 ASN A N 1
ATOM 1411 C CA . ASN A 1 193 ? 3.846 -12.862 2.465 1.00 95.94 193 ASN A CA 1
ATOM 1412 C C . ASN A 1 193 ? 4.250 -13.616 1.202 1.00 95.94 193 ASN A C 1
ATOM 1414 O O . ASN A 1 193 ? 4.892 -14.665 1.275 1.00 95.94 193 ASN A O 1
ATOM 1418 N N . SER A 1 194 ? 3.878 -13.067 0.053 1.00 94.50 194 SER A N 1
ATOM 1419 C CA . SER A 1 194 ? 4.340 -13.547 -1.246 1.00 94.50 194 SER A CA 1
ATOM 1420 C C . SER A 1 194 ? 5.873 -13.549 -1.323 1.00 94.50 194 SER A C 1
ATOM 1422 O O . SER A 1 194 ? 6.560 -12.747 -0.675 1.00 94.50 194 SER A O 1
ATOM 1424 N N . ASP A 1 195 ? 6.419 -14.459 -2.128 1.00 95.56 195 ASP A N 1
ATOM 1425 C CA . ASP A 1 195 ? 7.799 -14.341 -2.597 1.00 95.56 195 ASP A CA 1
ATOM 1426 C C . ASP A 1 195 ? 7.942 -13.114 -3.509 1.00 95.56 195 ASP A C 1
ATOM 1428 O O . ASP A 1 195 ? 6.953 -12.546 -3.976 1.00 95.56 195 ASP A O 1
ATOM 1432 N N . LEU A 1 196 ? 9.182 -12.712 -3.788 1.00 94.69 196 LEU A N 1
ATOM 1433 C CA . LEU A 1 196 ? 9.426 -11.651 -4.758 1.00 94.69 196 LEU A CA 1
ATOM 1434 C C . LEU A 1 196 ? 9.007 -12.106 -6.160 1.00 94.69 196 LEU A C 1
ATOM 1436 O O . LEU A 1 196 ? 9.494 -13.122 -6.664 1.00 94.69 196 LEU A O 1
ATOM 1440 N N . VAL A 1 197 ? 8.149 -11.324 -6.808 1.00 94.25 197 VAL A N 1
ATOM 1441 C CA . VAL A 1 197 ? 7.663 -11.576 -8.168 1.00 94.25 197 VAL A CA 1
ATOM 1442 C C . VAL A 1 197 ? 7.976 -10.355 -9.020 1.00 94.25 197 VAL A C 1
ATOM 1444 O O . VAL A 1 197 ? 7.458 -9.275 -8.739 1.00 94.25 197 VAL A O 1
ATOM 1447 N N . PRO A 1 198 ? 8.803 -10.480 -10.069 1.00 94.25 198 PRO A N 1
ATOM 1448 C CA . PRO A 1 198 ? 9.170 -9.330 -10.872 1.00 94.25 198 PRO A CA 1
ATOM 1449 C C . PRO A 1 198 ? 8.024 -8.876 -11.782 1.00 94.25 198 PRO A C 1
ATOM 1451 O O . PRO A 1 198 ? 7.408 -9.673 -12.487 1.00 94.25 198 PRO A O 1
ATOM 1454 N N . GLU A 1 199 ? 7.813 -7.567 -11.820 1.00 95.81 199 GLU A N 1
ATOM 1455 C CA . GLU A 1 199 ? 7.044 -6.849 -12.825 1.00 95.81 199 GLU A CA 1
ATOM 1456 C C . GLU A 1 199 ? 8.004 -6.023 -13.688 1.00 95.81 199 GLU A C 1
ATOM 1458 O O . GLU A 1 199 ? 8.911 -5.355 -13.180 1.00 95.81 199 GLU A O 1
ATOM 1463 N N . TYR A 1 200 ? 7.792 -6.064 -15.003 1.00 95.50 200 TYR A N 1
ATOM 1464 C CA . TYR A 1 200 ? 8.635 -5.392 -15.984 1.00 95.50 200 TYR A CA 1
ATOM 1465 C C . TYR A 1 200 ? 7.842 -4.336 -16.745 1.00 95.50 200 TYR A C 1
ATOM 1467 O O . TYR A 1 200 ? 6.781 -4.627 -17.296 1.00 95.50 200 TYR A O 1
ATOM 1475 N N . THR A 1 201 ? 8.413 -3.141 -16.862 1.00 95.88 201 THR A N 1
ATOM 1476 C CA . THR A 1 201 ? 7.823 -2.035 -17.624 1.00 95.88 201 THR A CA 1
ATOM 1477 C C . THR A 1 201 ? 8.828 -1.520 -18.642 1.00 95.88 201 THR A C 1
ATOM 1479 O O . THR A 1 201 ? 10.016 -1.386 -18.347 1.00 95.88 201 THR A O 1
ATOM 1482 N N . ILE A 1 202 ? 8.348 -1.215 -19.848 1.00 95.69 202 ILE A N 1
ATOM 1483 C CA . ILE A 1 202 ? 9.131 -0.570 -20.902 1.00 95.69 202 ILE A CA 1
ATOM 1484 C C . ILE A 1 202 ? 8.414 0.715 -21.300 1.00 95.69 202 ILE A C 1
ATOM 1486 O O . ILE A 1 202 ? 7.295 0.681 -21.808 1.00 95.69 202 ILE A O 1
ATOM 1490 N N . VAL A 1 203 ? 9.070 1.854 -21.093 1.00 95.56 203 VAL A N 1
ATOM 1491 C CA . VAL A 1 203 ? 8.586 3.156 -21.561 1.00 95.56 203 VAL A CA 1
ATOM 1492 C C . VAL A 1 203 ? 9.412 3.577 -22.768 1.00 95.56 203 VAL A C 1
ATOM 1494 O O . VAL A 1 203 ? 10.575 3.963 -22.634 1.00 95.56 203 VAL A O 1
ATOM 1497 N N . ALA A 1 204 ? 8.806 3.497 -23.950 1.00 91.00 204 ALA A N 1
ATOM 1498 C CA . ALA A 1 204 ? 9.415 3.917 -25.206 1.00 91.00 204 ALA A CA 1
ATOM 1499 C C . ALA A 1 204 ? 9.041 5.364 -25.561 1.00 91.00 204 ALA A C 1
ATOM 1501 O O . ALA A 1 204 ? 7.913 5.810 -25.365 1.00 91.00 204 ALA A O 1
ATOM 1502 N N . SER A 1 205 ? 10.000 6.105 -26.106 1.00 90.62 205 SER A N 1
ATOM 1503 C CA . SER A 1 205 ? 9.819 7.476 -26.586 1.00 90.62 205 SER A CA 1
ATOM 1504 C C . SER A 1 205 ? 10.803 7.798 -27.708 1.00 90.62 205 SER A C 1
ATOM 1506 O O . SER A 1 205 ? 11.873 7.196 -27.808 1.00 90.62 205 SER A O 1
ATOM 1508 N N . SER A 1 206 ? 10.457 8.771 -28.551 1.00 89.25 206 SER A N 1
ATOM 1509 C CA . SER A 1 206 ? 11.390 9.337 -29.526 1.00 89.25 206 SER A CA 1
ATOM 1510 C C . SER A 1 206 ? 12.059 10.586 -28.956 1.00 89.25 206 SER A C 1
ATOM 1512 O O . SER A 1 206 ? 11.386 11.499 -28.477 1.00 89.25 206 SER A O 1
ATOM 1514 N N . LEU A 1 207 ? 13.387 10.650 -29.052 1.00 88.38 207 LEU A N 1
ATOM 1515 C CA . LEU A 1 207 ? 14.173 11.856 -28.768 1.00 88.38 207 LEU A CA 1
ATOM 1516 C C . LEU A 1 207 ? 14.234 12.801 -29.978 1.00 88.38 207 LEU A C 1
ATOM 1518 O O . LEU A 1 207 ? 14.787 13.897 -29.895 1.00 88.38 207 LEU A O 1
ATOM 1522 N N . SER A 1 208 ? 13.653 12.388 -31.104 1.00 85.69 208 SER A N 1
ATOM 1523 C CA . SER A 1 208 ? 13.636 13.144 -32.352 1.00 85.69 208 SER A CA 1
ATOM 1524 C C . SER A 1 208 ? 12.363 13.970 -32.551 1.00 85.69 208 SER A C 1
ATOM 1526 O O . SER A 1 208 ? 12.171 14.505 -33.637 1.00 85.69 208 SER A O 1
ATOM 1528 N N . ASN A 1 209 ? 11.503 14.110 -31.539 1.00 81.94 209 ASN A N 1
ATOM 1529 C CA . ASN A 1 209 ? 10.273 14.902 -31.642 1.00 81.94 209 ASN A CA 1
ATOM 1530 C C . ASN A 1 209 ? 10.569 16.410 -31.772 1.00 81.94 209 ASN A C 1
ATOM 1532 O O . ASN A 1 209 ? 11.426 16.952 -31.072 1.00 81.94 209 ASN A O 1
ATOM 1536 N N . GLY A 1 210 ? 9.847 17.088 -32.667 1.00 64.38 210 GLY A N 1
ATOM 1537 C CA . GLY A 1 210 ? 9.988 18.510 -33.008 1.00 64.38 210 GLY A CA 1
ATOM 1538 C C . GLY A 1 210 ? 9.299 19.502 -32.063 1.00 64.38 210 GLY A C 1
ATOM 1539 O O . GLY A 1 210 ? 9.292 20.697 -32.349 1.00 64.38 210 GLY A O 1
ATOM 1540 N N . GLY A 1 211 ? 8.739 19.044 -30.940 1.00 63.56 211 GLY A N 1
ATOM 1541 C CA . GLY A 1 211 ? 8.014 19.894 -29.992 1.00 63.56 211 GLY A CA 1
ATOM 1542 C C . GLY A 1 211 ? 6.512 19.953 -30.285 1.00 63.56 211 GLY A C 1
ATOM 1543 O O . GLY A 1 211 ? 5.850 18.923 -30.235 1.00 63.56 211 GLY A O 1
ATOM 1544 N N . TYR A 1 212 ? 5.971 21.156 -30.524 1.00 48.19 212 TYR A N 1
ATOM 1545 C CA . TYR A 1 212 ? 4.523 21.405 -30.671 1.00 48.19 212 TYR A CA 1
ATOM 1546 C C . TYR A 1 212 ? 3.890 20.733 -31.898 1.00 48.19 212 TYR A C 1
ATOM 1548 O O . TYR A 1 212 ? 2.711 20.390 -31.857 1.00 48.19 212 TYR A O 1
ATOM 1556 N N . ASP A 1 213 ? 4.673 20.509 -32.952 1.00 51.81 213 ASP A N 1
ATOM 1557 C CA . ASP A 1 213 ? 4.276 19.685 -34.087 1.00 51.81 213 ASP A CA 1
ATOM 1558 C C . ASP A 1 213 ? 4.769 18.256 -33.847 1.00 51.81 213 ASP A C 1
ATOM 1560 O O . ASP A 1 213 ? 5.941 18.037 -33.538 1.00 51.81 213 ASP A O 1
ATOM 1564 N N . SER A 1 214 ? 3.901 17.264 -34.047 1.00 58.66 214 SER A N 1
ATOM 1565 C CA . SER A 1 214 ? 4.198 15.822 -33.965 1.00 58.66 214 SER A CA 1
ATOM 1566 C C . SER A 1 214 ? 5.213 15.314 -35.013 1.00 58.66 214 SER A C 1
ATOM 1568 O O . SER A 1 214 ? 5.274 14.120 -35.305 1.00 58.66 214 SER A O 1
ATOM 1570 N N . GLY A 1 215 ? 5.997 16.215 -35.609 1.00 74.00 215 GLY A N 1
ATOM 1571 C CA . GLY A 1 215 ? 7.007 15.944 -36.621 1.00 74.00 215 GLY A CA 1
ATOM 1572 C C . GLY A 1 215 ? 8.398 15.662 -36.050 1.00 74.00 215 GLY A C 1
ATOM 1573 O O . GLY A 1 215 ? 8.660 15.769 -34.852 1.00 74.00 215 GLY A O 1
ATOM 1574 N N . ILE A 1 216 ? 9.311 15.311 -36.953 1.00 82.94 216 ILE A N 1
ATOM 1575 C CA . ILE A 1 216 ? 10.722 15.044 -36.656 1.00 82.94 216 ILE A CA 1
ATOM 1576 C C . ILE A 1 216 ? 11.469 16.382 -36.526 1.00 82.94 216 ILE A C 1
ATOM 1578 O O . ILE A 1 216 ? 11.307 17.271 -37.361 1.00 82.94 216 ILE A O 1
ATOM 1582 N N . ASN A 1 217 ? 12.306 16.536 -35.498 1.00 86.44 217 ASN A N 1
ATOM 1583 C CA . ASN A 1 217 ? 13.121 17.733 -35.307 1.00 86.44 217 ASN A CA 1
ATOM 1584 C C . ASN A 1 217 ? 14.163 17.901 -36.428 1.00 86.44 217 ASN A C 1
ATOM 1586 O O . ASN A 1 217 ? 14.610 16.934 -37.045 1.00 86.44 217 ASN A O 1
ATOM 1590 N N . ASN A 1 218 ? 14.580 19.146 -36.679 1.00 85.81 218 ASN A N 1
ATOM 1591 C CA . ASN A 1 218 ? 15.426 19.471 -37.831 1.00 85.81 218 ASN A CA 1
ATOM 1592 C C . ASN A 1 218 ? 16.770 18.717 -37.837 1.00 85.81 218 ASN A C 1
ATOM 1594 O O . ASN A 1 218 ? 17.210 18.273 -38.891 1.00 85.81 218 ASN A O 1
ATOM 1598 N N . ALA A 1 219 ? 17.405 18.530 -36.676 1.00 89.12 219 ALA A N 1
ATOM 1599 C CA . ALA A 1 219 ? 18.678 17.811 -36.590 1.00 89.12 219 ALA A CA 1
ATOM 1600 C C . ALA A 1 219 ? 18.531 16.338 -37.009 1.00 89.12 219 ALA A C 1
ATOM 1602 O O . ALA A 1 219 ? 19.303 15.843 -37.825 1.00 89.12 219 ALA A O 1
ATOM 1603 N N . SER A 1 220 ? 17.489 15.668 -36.513 1.00 90.19 220 SER A N 1
ATOM 1604 C CA . SER A 1 220 ? 17.180 14.272 -36.847 1.00 90.19 220 SER A CA 1
ATOM 1605 C C . SER A 1 220 ? 16.767 14.123 -38.315 1.00 90.19 220 SER A C 1
ATOM 1607 O O . SER A 1 220 ? 17.154 13.167 -38.982 1.00 90.19 220 SER A O 1
ATOM 1609 N N . PHE A 1 221 ? 16.033 15.102 -38.855 1.00 86.94 221 PHE A N 1
ATOM 1610 C CA . PHE A 1 221 ? 15.666 15.129 -40.271 1.00 86.94 221 PHE A CA 1
ATOM 1611 C C . PHE A 1 221 ? 16.883 15.302 -41.192 1.00 86.94 221 PHE A C 1
ATOM 1613 O O . PHE A 1 221 ? 16.985 14.608 -42.199 1.00 86.94 221 PHE A O 1
ATOM 1620 N N . GLN A 1 222 ? 17.824 16.186 -40.838 1.00 89.06 222 GLN A N 1
ATOM 1621 C CA . GLN A 1 222 ? 19.076 16.378 -41.579 1.00 89.06 222 GLN A CA 1
ATOM 1622 C C . GLN A 1 222 ? 19.988 15.149 -41.511 1.00 89.06 222 GLN A C 1
ATOM 1624 O O . GLN A 1 222 ? 20.610 14.796 -42.510 1.00 89.06 222 GLN A O 1
ATOM 1629 N N . GLU A 1 223 ? 20.051 14.489 -40.351 1.00 91.50 223 GLU A N 1
ATOM 1630 C CA . GLU A 1 223 ? 20.749 13.209 -40.197 1.00 91.50 223 GLU A CA 1
ATOM 1631 C C . GLU A 1 223 ? 20.062 12.086 -40.996 1.00 91.50 223 GLU A C 1
ATOM 1633 O O . GLU A 1 223 ? 20.713 11.144 -41.445 1.00 91.50 223 GLU A O 1
ATOM 1638 N N . GLY A 1 224 ? 18.746 12.188 -41.199 1.00 90.12 224 GLY A N 1
ATOM 1639 C CA . GLY A 1 224 ? 17.936 11.161 -41.846 1.00 90.12 224 GLY A CA 1
ATOM 1640 C C . GLY A 1 224 ? 17.564 10.001 -40.917 1.00 90.12 224 GLY A C 1
ATOM 1641 O O . GLY A 1 224 ? 17.135 8.952 -41.402 1.00 90.12 224 GLY A O 1
ATOM 1642 N N . ALA A 1 225 ? 17.717 10.165 -39.599 1.00 93.50 225 ALA A N 1
ATOM 1643 C CA . ALA A 1 225 ? 17.521 9.111 -38.608 1.00 93.50 225 ALA A CA 1
ATOM 1644 C C . ALA A 1 225 ? 16.705 9.584 -37.394 1.00 93.50 225 ALA A C 1
ATOM 1646 O O . ALA A 1 225 ? 16.815 10.726 -36.957 1.00 93.50 225 ALA A O 1
ATOM 1647 N N . ILE A 1 226 ? 15.905 8.682 -36.827 1.00 91.75 226 ILE A N 1
ATOM 1648 C CA . ILE A 1 226 ? 15.127 8.888 -35.602 1.00 91.75 226 ILE A CA 1
ATOM 1649 C C . ILE A 1 226 ? 15.880 8.244 -34.444 1.00 91.75 226 ILE A C 1
ATOM 1651 O O . ILE A 1 226 ? 16.251 7.077 -34.532 1.00 91.75 226 ILE A O 1
ATOM 1655 N N . THR A 1 227 ? 16.086 8.984 -33.357 1.00 94.94 227 THR A N 1
ATOM 1656 C CA . THR A 1 227 ? 16.654 8.455 -32.113 1.00 94.94 227 THR A CA 1
ATOM 1657 C C . THR A 1 227 ? 15.532 8.019 -31.179 1.00 94.94 227 THR A C 1
ATOM 1659 O O . THR A 1 227 ? 14.678 8.819 -30.794 1.00 94.94 227 THR A O 1
ATOM 1662 N N . TRP A 1 228 ? 15.563 6.753 -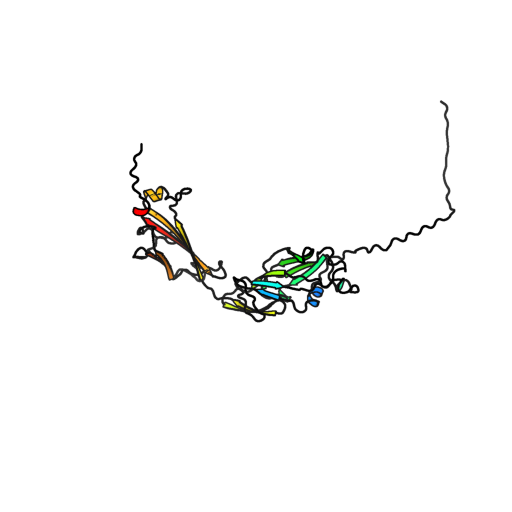30.789 1.00 94.94 228 TRP A N 1
ATOM 1663 C CA . TRP A 1 228 ? 14.631 6.126 -29.863 1.00 94.94 228 TRP A CA 1
ATOM 1664 C C . TRP A 1 228 ? 15.265 5.961 -28.490 1.00 94.94 228 TRP A C 1
ATOM 1666 O O . TRP A 1 228 ? 16.475 5.756 -28.364 1.00 94.94 228 TRP A O 1
ATOM 1676 N N . ARG A 1 229 ? 14.424 6.033 -27.462 1.00 95.94 229 ARG A N 1
ATOM 1677 C CA . ARG A 1 229 ? 14.765 5.744 -26.075 1.00 95.94 229 ARG A CA 1
ATOM 1678 C C . ARG A 1 229 ? 13.737 4.779 -25.504 1.00 95.94 229 ARG A C 1
ATOM 1680 O O . ARG A 1 229 ? 12.552 5.104 -25.485 1.00 95.94 229 ARG A O 1
ATOM 1687 N N . ALA A 1 230 ? 14.202 3.656 -24.977 1.00 96.75 230 ALA A N 1
ATOM 1688 C CA . ALA A 1 230 ? 13.409 2.740 -24.171 1.00 96.75 230 ALA A CA 1
ATOM 1689 C C . ALA A 1 230 ? 13.978 2.708 -22.750 1.00 96.75 230 ALA A C 1
ATOM 1691 O O . ALA A 1 230 ? 15.166 2.461 -22.555 1.00 96.75 230 ALA A O 1
ATOM 1692 N N . VAL A 1 231 ? 13.143 2.989 -21.755 1.00 97.69 231 VAL A N 1
ATOM 1693 C CA . VAL A 1 231 ? 13.496 2.830 -20.341 1.00 97.69 231 VAL A CA 1
ATOM 1694 C C . VAL A 1 231 ? 12.860 1.543 -19.855 1.00 97.69 231 VAL A C 1
ATOM 1696 O O . VAL A 1 231 ? 11.635 1.448 -19.813 1.00 97.69 231 VAL A O 1
ATOM 1699 N N . VAL A 1 232 ? 13.695 0.565 -19.527 1.00 97.62 232 VAL A N 1
ATOM 1700 C CA . VAL A 1 232 ? 13.281 -0.723 -18.974 1.00 97.62 232 VAL A CA 1
ATOM 1701 C C . VAL A 1 232 ? 13.435 -0.655 -17.463 1.00 97.62 232 VAL A C 1
ATOM 1703 O O . VAL A 1 232 ? 14.504 -0.284 -16.982 1.00 97.62 232 VAL A O 1
ATOM 1706 N N . THR A 1 233 ? 12.394 -1.019 -16.723 1.00 97.31 233 THR A N 1
ATOM 1707 C CA . THR A 1 233 ? 12.408 -1.102 -15.258 1.00 97.31 233 THR A CA 1
ATOM 1708 C C . THR A 1 233 ? 11.882 -2.455 -14.801 1.00 97.31 233 THR A C 1
ATOM 1710 O O . THR A 1 233 ? 10.902 -2.947 -15.358 1.00 97.31 233 THR A O 1
ATOM 1713 N N . ALA A 1 234 ? 12.509 -3.024 -13.776 1.00 97.31 234 ALA A N 1
ATOM 1714 C CA . ALA A 1 234 ? 12.116 -4.263 -13.124 1.00 97.31 234 ALA A CA 1
ATOM 1715 C C . ALA A 1 234 ? 11.970 -4.030 -11.617 1.00 97.31 234 ALA A C 1
ATOM 1717 O O . ALA A 1 234 ? 12.933 -3.700 -10.925 1.00 97.31 234 ALA A O 1
ATOM 1718 N N . THR A 1 235 ? 10.767 -4.205 -11.095 1.00 96.69 235 THR A N 1
ATOM 1719 C CA . THR A 1 235 ? 10.469 -4.033 -9.666 1.00 96.69 235 THR A CA 1
ATOM 1720 C C . THR A 1 235 ? 9.599 -5.172 -9.184 1.00 96.69 235 THR A C 1
ATOM 1722 O O . THR A 1 235 ? 9.019 -5.881 -9.998 1.00 96.69 235 THR A O 1
ATOM 1725 N N . ASP A 1 236 ? 9.490 -5.374 -7.879 1.00 95.44 236 ASP A N 1
ATOM 1726 C CA . ASP A 1 236 ? 8.554 -6.366 -7.366 1.00 95.44 236 ASP A CA 1
ATOM 1727 C C . ASP A 1 236 ? 7.088 -5.975 -7.664 1.00 95.44 236 ASP A C 1
ATOM 1729 O O . ASP A 1 236 ? 6.740 -4.802 -7.843 1.00 95.44 236 ASP A O 1
ATOM 1733 N N . THR A 1 237 ? 6.223 -6.978 -7.788 1.00 91.31 237 THR A N 1
ATOM 1734 C CA . THR A 1 237 ? 4.805 -6.795 -8.112 1.00 91.31 237 THR A CA 1
ATOM 1735 C C . THR A 1 237 ? 4.064 -6.088 -6.976 1.00 91.31 237 THR A C 1
ATOM 1737 O O . THR A 1 237 ? 3.306 -5.156 -7.249 1.00 91.31 237 THR A O 1
ATOM 1740 N N . ASP A 1 238 ? 4.372 -6.437 -5.726 1.00 89.38 238 ASP A N 1
ATOM 1741 C CA . ASP A 1 238 ? 3.665 -5.971 -4.528 1.00 89.38 238 ASP A CA 1
ATOM 1742 C C . ASP A 1 238 ? 4.319 -4.715 -3.925 1.00 89.38 238 ASP A C 1
ATOM 1744 O O . ASP A 1 238 ? 3.652 -3.899 -3.284 1.00 89.38 238 ASP A O 1
ATOM 1748 N N . ASP A 1 239 ? 5.625 -4.526 -4.147 1.00 89.44 239 ASP A N 1
ATOM 1749 C CA . ASP A 1 239 ? 6.377 -3.352 -3.700 1.00 89.44 239 ASP A CA 1
ATOM 1750 C C . ASP A 1 239 ? 7.327 -2.819 -4.784 1.00 89.44 239 ASP A C 1
ATOM 1752 O O . ASP A 1 239 ? 8.446 -3.297 -4.980 1.00 89.44 239 ASP A O 1
ATOM 1756 N N . LYS A 1 240 ? 6.911 -1.731 -5.442 1.00 90.44 240 LYS A N 1
ATOM 1757 C CA . LYS A 1 240 ? 7.683 -1.070 -6.508 1.00 90.44 240 LYS A CA 1
ATOM 1758 C C . LYS A 1 240 ? 9.001 -0.451 -6.036 1.00 90.44 240 LYS A C 1
ATOM 1760 O O . LYS A 1 240 ? 9.803 -0.032 -6.867 1.00 90.44 240 LYS A O 1
ATOM 1765 N N . THR A 1 241 ? 9.240 -0.359 -4.728 1.00 91.50 241 THR A N 1
ATOM 1766 C CA . THR A 1 241 ? 10.517 0.122 -4.185 1.00 91.50 241 THR A CA 1
ATOM 1767 C C . THR A 1 241 ? 11.584 -0.970 -4.142 1.00 91.50 241 THR A C 1
ATOM 1769 O O . THR A 1 241 ? 12.769 -0.647 -4.045 1.00 91.50 241 THR A O 1
ATOM 1772 N N . ILE A 1 242 ? 11.194 -2.245 -4.267 1.00 92.94 242 ILE A N 1
ATOM 1773 C CA . ILE A 1 242 ? 12.119 -3.377 -4.288 1.00 92.94 242 ILE A CA 1
ATOM 1774 C C . ILE A 1 242 ? 12.617 -3.593 -5.727 1.00 92.94 242 ILE A C 1
ATOM 1776 O O . ILE A 1 242 ? 11.827 -3.956 -6.606 1.00 92.94 242 ILE A O 1
ATOM 1780 N N . PRO A 1 243 ? 13.917 -3.373 -6.001 1.00 95.12 243 PRO A N 1
ATOM 1781 C CA . PRO A 1 243 ? 14.482 -3.566 -7.329 1.00 95.12 243 PRO A CA 1
ATOM 1782 C C . PRO A 1 243 ? 14.599 -5.056 -7.663 1.00 95.12 243 PRO A C 1
ATOM 1784 O O . PRO A 1 243 ? 15.106 -5.839 -6.862 1.00 95.12 243 PRO A O 1
ATOM 1787 N N . MET A 1 244 ? 14.204 -5.428 -8.880 1.00 96.06 244 MET A N 1
ATOM 1788 C CA . MET A 1 244 ? 14.354 -6.789 -9.403 1.00 96.06 244 MET A CA 1
ATOM 1789 C C . MET A 1 244 ? 15.425 -6.818 -10.499 1.00 96.06 244 MET A C 1
ATOM 1791 O O . MET A 1 244 ? 15.549 -5.848 -11.245 1.00 96.06 244 MET A O 1
ATOM 1795 N N . PRO A 1 245 ? 16.238 -7.882 -10.606 1.00 95.88 245 PRO A N 1
ATOM 1796 C CA . PRO A 1 245 ? 17.347 -7.914 -11.555 1.00 95.88 245 PRO A CA 1
ATOM 1797 C C . PRO A 1 245 ? 16.859 -8.010 -13.005 1.00 95.88 245 PRO A C 1
ATOM 1799 O O . PRO A 1 245 ? 15.933 -8.760 -13.319 1.00 95.88 245 PRO A O 1
ATOM 1802 N N . LEU A 1 246 ? 17.533 -7.280 -13.898 1.00 96.69 246 LEU A N 1
ATOM 1803 C CA . LEU A 1 246 ? 17.423 -7.445 -15.351 1.00 96.69 246 LEU A CA 1
ATOM 1804 C C . LEU A 1 246 ? 18.399 -8.494 -15.907 1.00 96.69 246 LEU A C 1
ATOM 1806 O O . LEU A 1 246 ? 18.298 -8.851 -17.079 1.00 96.69 246 LEU A O 1
ATOM 1810 N N . ASP A 1 247 ? 19.335 -8.971 -15.088 1.00 95.50 247 ASP A N 1
ATOM 1811 C CA . ASP A 1 247 ? 20.389 -9.927 -15.434 1.00 95.50 247 ASP A CA 1
ATOM 1812 C C . ASP A 1 247 ? 19.867 -11.111 -16.260 1.00 95.50 247 ASP A C 1
ATOM 1814 O O . ASP A 1 247 ? 18.878 -11.766 -15.921 1.00 95.50 247 ASP A O 1
ATOM 1818 N N . GLY A 1 248 ? 20.519 -11.364 -17.393 1.00 95.12 248 GLY A N 1
ATOM 1819 C CA . GLY A 1 248 ? 20.185 -12.465 -18.288 1.00 95.12 248 GLY A CA 1
ATOM 1820 C C . GLY A 1 248 ? 18.874 -12.310 -19.070 1.00 95.12 248 GLY A C 1
ATOM 1821 O O . GLY A 1 248 ? 18.644 -13.099 -19.995 1.00 95.12 248 GLY A O 1
ATOM 1822 N N . LEU A 1 249 ? 18.040 -11.308 -18.772 1.00 96.69 249 LEU A N 1
ATOM 1823 C CA . LEU A 1 249 ? 16.824 -11.021 -19.530 1.00 96.69 249 LEU A CA 1
ATOM 1824 C C . LEU A 1 249 ? 17.160 -10.401 -20.886 1.00 96.69 249 LEU A C 1
ATOM 1826 O O . LEU A 1 249 ? 18.246 -9.870 -21.107 1.00 96.69 249 LEU A O 1
ATOM 1830 N N . THR A 1 250 ? 16.217 -10.483 -21.821 1.00 97.25 250 THR A N 1
ATOM 1831 C CA . THR A 1 250 ? 16.385 -9.953 -23.177 1.00 97.25 250 THR A CA 1
ATOM 1832 C C . THR A 1 250 ? 15.365 -8.858 -23.439 1.00 97.25 250 THR A C 1
ATOM 1834 O O . THR A 1 250 ? 14.164 -9.114 -23.440 1.00 97.25 250 THR A O 1
ATOM 1837 N N . PHE A 1 251 ? 15.847 -7.645 -23.698 1.00 97.06 251 PHE A N 1
ATOM 1838 C CA . PHE A 1 251 ? 15.054 -6.620 -24.364 1.00 97.06 251 PHE A CA 1
ATOM 1839 C C . PHE A 1 251 ? 14.871 -7.019 -25.831 1.00 97.06 251 PHE A C 1
ATOM 1841 O O . PHE A 1 251 ? 15.842 -7.419 -26.474 1.00 97.06 251 PHE A O 1
ATOM 1848 N N . SER A 1 252 ? 13.654 -6.908 -26.361 1.00 96.19 252 SER A N 1
ATOM 1849 C CA . SER A 1 252 ? 13.352 -7.183 -27.767 1.00 96.19 252 SER A CA 1
ATOM 1850 C C . SER A 1 252 ? 12.294 -6.215 -28.275 1.00 96.19 252 SER A C 1
ATOM 1852 O O . SER A 1 252 ? 11.282 -6.012 -27.609 1.00 96.19 252 SER A O 1
ATOM 1854 N N . ASP A 1 253 ? 12.513 -5.663 -29.464 1.00 94.19 253 ASP A N 1
ATOM 1855 C CA . ASP A 1 253 ? 11.590 -4.744 -30.127 1.00 94.19 253 ASP A CA 1
ATOM 1856 C C . ASP A 1 253 ? 11.529 -5.081 -31.624 1.00 94.19 253 ASP A C 1
ATOM 1858 O O . ASP A 1 253 ? 12.550 -5.111 -32.322 1.00 94.19 253 ASP A O 1
ATOM 1862 N N . GLU A 1 254 ? 10.331 -5.405 -32.106 1.00 92.75 254 GLU A N 1
ATOM 1863 C CA . GLU A 1 254 ? 10.061 -5.525 -33.533 1.00 92.75 254 GLU A CA 1
ATOM 1864 C C . GLU A 1 254 ? 9.850 -4.110 -34.069 1.00 92.75 254 GLU A C 1
ATOM 1866 O O . GLU A 1 254 ? 8.841 -3.478 -33.764 1.00 92.75 254 GLU A O 1
ATOM 1871 N N . LEU A 1 255 ? 10.787 -3.617 -34.889 1.00 89.38 255 LEU A N 1
ATOM 1872 C CA . LEU A 1 255 ? 10.825 -2.237 -35.391 1.00 89.38 255 LEU A CA 1
ATOM 1873 C C . LEU A 1 255 ? 9.750 -1.957 -36.462 1.00 89.38 255 LEU A C 1
ATOM 1875 O O . LEU A 1 255 ? 10.004 -1.351 -37.511 1.00 89.38 255 LEU A O 1
ATOM 1879 N N . ALA A 1 256 ? 8.523 -2.398 -36.206 1.00 83.56 256 ALA A N 1
ATOM 1880 C CA . ALA A 1 256 ? 7.371 -2.245 -37.061 1.00 83.56 256 ALA A CA 1
ATOM 1881 C C . ALA A 1 256 ? 7.081 -0.756 -37.287 1.00 83.56 256 ALA A C 1
ATOM 1883 O O . ALA A 1 256 ? 6.829 0.009 -36.361 1.00 83.56 256 ALA A O 1
ATOM 1884 N N . ASN A 1 257 ? 7.095 -0.343 -38.555 1.00 78.00 257 ASN A N 1
ATOM 1885 C CA . ASN A 1 257 ? 6.756 1.011 -39.011 1.00 78.00 257 ASN A CA 1
ATOM 1886 C C . ASN A 1 257 ? 7.671 2.154 -38.521 1.00 78.00 257 ASN A C 1
ATOM 1888 O O . ASN A 1 257 ? 7.395 3.309 -38.839 1.00 78.00 257 ASN A O 1
ATOM 1892 N N . VAL A 1 258 ? 8.775 1.867 -37.821 1.00 83.06 258 VAL A N 1
ATOM 1893 C CA . VAL A 1 258 ? 9.717 2.892 -37.317 1.00 83.06 258 VAL A CA 1
ATOM 1894 C C . VAL A 1 258 ? 11.021 2.988 -38.115 1.00 83.06 258 VAL A C 1
ATOM 1896 O O . VAL A 1 258 ? 11.817 3.900 -37.890 1.00 83.06 258 VAL A O 1
ATOM 1899 N N . GLY A 1 259 ? 11.223 2.099 -39.090 1.00 86.75 259 GLY A N 1
ATOM 1900 C CA . GLY A 1 259 ? 12.361 2.110 -40.012 1.00 86.75 259 GLY A CA 1
ATOM 1901 C C . GLY A 1 259 ? 13.438 1.083 -39.695 1.00 86.75 259 GLY A C 1
ATOM 1902 O O . GLY A 1 259 ? 13.357 0.336 -38.728 1.00 86.75 259 GLY A O 1
ATOM 1903 N N . VAL A 1 260 ? 14.452 1.024 -40.557 1.00 92.19 260 VAL A N 1
ATOM 1904 C CA . VAL A 1 260 ? 15.551 0.057 -40.431 1.00 92.19 260 VAL A CA 1
ATOM 1905 C C . VAL A 1 260 ? 16.537 0.551 -39.376 1.00 92.19 260 VAL A C 1
ATOM 1907 O O . VAL A 1 260 ? 16.939 1.713 -39.420 1.00 92.19 260 VAL A O 1
ATOM 1910 N N . TYR A 1 261 ? 16.947 -0.325 -38.459 1.00 95.81 261 TYR A N 1
ATOM 1911 C CA . TYR A 1 261 ? 17.978 -0.038 -37.458 1.00 95.81 261 TYR A CA 1
ATOM 1912 C C . TYR A 1 261 ? 19.271 0.511 -38.090 1.00 95.81 261 TYR A C 1
ATOM 1914 O O . TYR A 1 261 ? 19.714 0.029 -39.135 1.00 95.81 261 TYR A O 1
ATOM 1922 N N . VAL A 1 262 ? 19.887 1.506 -37.443 1.00 96.75 262 VAL A N 1
ATOM 1923 C CA . VAL A 1 262 ? 21.198 2.059 -37.813 1.00 96.75 262 VAL A CA 1
ATOM 1924 C C . VAL A 1 262 ? 22.295 1.318 -37.033 1.00 96.75 262 VAL A C 1
ATOM 1926 O O . VAL A 1 262 ? 22.399 1.519 -35.818 1.00 96.75 262 VAL A O 1
ATOM 1929 N N . PRO A 1 263 ? 23.141 0.494 -37.682 1.00 95.75 263 PRO A N 1
ATOM 1930 C CA . PRO A 1 263 ? 24.212 -0.232 -36.998 1.00 95.75 263 PRO A CA 1
ATOM 1931 C C . PRO A 1 263 ? 25.156 0.689 -36.217 1.00 95.75 263 PRO A C 1
ATOM 1933 O O . PRO A 1 263 ? 25.507 1.770 -36.688 1.00 95.75 263 PRO A O 1
ATOM 1936 N N . GLY A 1 264 ? 25.568 0.256 -35.023 1.00 96.25 264 GLY A N 1
ATOM 1937 C CA . GLY A 1 264 ? 26.482 1.004 -34.150 1.00 96.25 264 GLY A CA 1
ATOM 1938 C C . GLY A 1 264 ? 25.839 2.160 -33.376 1.00 96.25 264 GLY A C 1
ATOM 1939 O O . GLY A 1 264 ? 26.531 2.862 -32.647 1.00 96.25 264 GLY A O 1
ATOM 1940 N N . SER A 1 265 ? 24.525 2.369 -33.508 1.00 97.56 265 SER A N 1
ATOM 1941 C CA . SER A 1 265 ? 23.802 3.420 -32.774 1.00 97.56 265 SER A CA 1
ATOM 1942 C C . SER A 1 265 ? 23.252 2.979 -31.415 1.00 97.56 265 SER A C 1
ATOM 1944 O O . SER A 1 265 ? 22.682 3.800 -30.699 1.00 97.56 265 SER A O 1
ATOM 1946 N N . PHE A 1 266 ? 23.363 1.689 -31.084 1.00 98.38 266 PHE A N 1
ATOM 1947 C CA . PHE A 1 266 ? 22.760 1.124 -29.882 1.00 98.38 266 PHE A CA 1
ATOM 1948 C C . PHE A 1 266 ? 23.649 1.359 -28.662 1.00 98.38 266 PHE A C 1
ATOM 1950 O O . PHE A 1 266 ? 24.858 1.126 -28.694 1.00 98.38 266 PHE A O 1
ATOM 1957 N N . ALA A 1 267 ? 23.036 1.813 -27.578 1.00 98.25 267 ALA A N 1
ATOM 1958 C CA . ALA A 1 267 ? 23.699 2.025 -26.308 1.00 98.25 267 ALA A CA 1
ATOM 1959 C C . ALA A 1 267 ? 22.778 1.652 -25.147 1.00 98.25 267 ALA A C 1
ATOM 1961 O O . ALA A 1 267 ? 21.558 1.811 -25.230 1.00 98.25 267 ALA A O 1
ATOM 1962 N N . VAL A 1 268 ? 23.385 1.198 -24.055 1.00 97.62 268 VAL A N 1
ATOM 1963 C CA . VAL A 1 268 ? 22.722 0.901 -22.784 1.00 97.62 268 VAL A CA 1
ATOM 1964 C C . VAL A 1 268 ? 23.369 1.754 -21.707 1.00 97.62 268 VAL A C 1
ATOM 1966 O O . VAL A 1 268 ? 24.586 1.737 -21.525 1.00 97.62 268 VAL A O 1
ATOM 1969 N N . ASP A 1 269 ? 22.555 2.565 -21.039 1.00 96.75 269 ASP A N 1
ATOM 1970 C CA . ASP A 1 269 ? 22.987 3.555 -20.051 1.00 96.75 269 ASP A CA 1
ATOM 1971 C C . ASP A 1 269 ? 24.092 4.484 -20.589 1.00 96.75 269 ASP A C 1
ATOM 1973 O O . ASP A 1 269 ? 25.030 4.855 -19.887 1.00 96.75 269 ASP A O 1
ATOM 1977 N N . GLY A 1 270 ? 23.992 4.834 -21.878 1.00 95.81 270 GLY A N 1
ATOM 1978 C CA . GLY A 1 270 ? 24.953 5.684 -22.587 1.00 95.81 270 GLY A CA 1
ATOM 1979 C C . GLY A 1 270 ? 26.239 4.981 -23.037 1.00 95.81 270 GLY A C 1
ATOM 1980 O O . GLY A 1 270 ? 27.046 5.597 -23.730 1.00 95.81 270 GLY A O 1
ATOM 1981 N N . ASN A 1 271 ? 26.427 3.704 -22.701 1.00 96.69 271 ASN A N 1
ATOM 1982 C CA . ASN A 1 271 ? 27.573 2.914 -23.140 1.00 96.69 271 ASN A CA 1
ATOM 1983 C C . ASN A 1 271 ? 27.230 2.168 -24.427 1.00 96.69 271 ASN A C 1
ATOM 1985 O O . ASN A 1 271 ? 26.181 1.530 -24.507 1.00 96.69 271 ASN A O 1
ATOM 1989 N N . ALA A 1 272 ? 28.116 2.229 -25.422 1.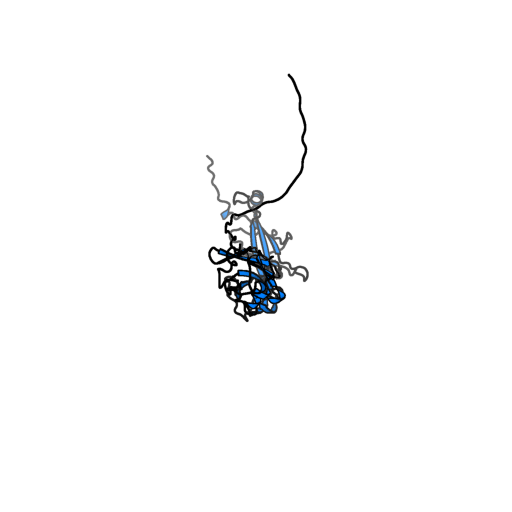00 97.62 272 ALA A N 1
ATOM 1990 C CA . ALA A 1 272 ? 27.947 1.474 -26.659 1.00 97.62 272 ALA A CA 1
ATOM 1991 C C . ALA A 1 272 ? 27.816 -0.026 -26.357 1.00 97.62 272 ALA A C 1
ATOM 1993 O O . ALA A 1 272 ? 28.578 -0.573 -25.558 1.00 97.62 272 ALA A O 1
ATOM 1994 N N . ALA A 1 273 ? 26.845 -0.671 -26.996 1.00 96.88 273 ALA A N 1
ATOM 1995 C CA . ALA A 1 273 ? 26.583 -2.093 -26.846 1.00 96.88 273 ALA A CA 1
ATOM 1996 C C . ALA A 1 273 ? 26.146 -2.689 -28.186 1.00 96.88 273 ALA A C 1
ATOM 1998 O O . ALA A 1 273 ? 25.583 -1.989 -29.029 1.00 96.88 273 ALA A O 1
ATOM 1999 N N . ASP A 1 274 ? 26.387 -3.986 -28.361 1.00 94.88 274 ASP A N 1
ATOM 2000 C CA . ASP A 1 274 ? 26.095 -4.698 -29.602 1.00 94.88 274 ASP A CA 1
ATOM 2001 C C . ASP A 1 274 ? 24.784 -5.491 -29.469 1.00 94.88 274 ASP A C 1
ATOM 2003 O O . ASP A 1 274 ? 24.759 -6.539 -28.816 1.00 94.88 274 ASP A O 1
ATOM 2007 N N . PRO A 1 275 ? 23.672 -5.019 -30.058 1.00 97.44 275 PRO A N 1
ATOM 2008 C CA . PRO A 1 275 ? 22.435 -5.779 -30.110 1.00 97.44 275 PRO A CA 1
ATOM 2009 C C . PRO A 1 275 ? 22.496 -6.813 -31.240 1.00 97.44 275 PRO A C 1
ATOM 2011 O O . PRO A 1 275 ? 23.189 -6.637 -32.246 1.00 97.44 275 PRO A O 1
ATOM 2014 N N . ALA A 1 276 ? 21.689 -7.862 -31.134 1.00 97.06 276 ALA A N 1
ATOM 2015 C CA . ALA A 1 276 ? 21.344 -8.669 -32.292 1.00 97.06 276 ALA A CA 1
ATOM 2016 C C . ALA A 1 276 ? 20.274 -7.933 -33.115 1.00 97.06 276 ALA A C 1
ATOM 2018 O O . ALA A 1 276 ? 19.303 -7.414 -32.568 1.00 97.06 276 ALA A O 1
ATOM 2019 N N . TYR A 1 277 ? 20.443 -7.896 -34.437 1.00 95.69 277 TYR A N 1
ATOM 2020 C CA . TYR A 1 277 ? 19.441 -7.361 -35.356 1.00 95.69 277 TYR A CA 1
ATOM 2021 C C . TYR A 1 277 ? 19.190 -8.356 -36.486 1.00 95.69 277 TYR A C 1
ATOM 2023 O O . TYR A 1 277 ? 20.053 -8.585 -37.335 1.00 95.69 277 TYR A O 1
ATOM 2031 N N . ALA A 1 278 ? 18.010 -8.967 -36.482 1.00 93.38 278 ALA A N 1
ATOM 2032 C CA . ALA A 1 278 ? 17.619 -9.973 -37.461 1.00 93.38 278 ALA A CA 1
ATOM 2033 C C . ALA A 1 278 ? 16.124 -9.862 -37.757 1.00 93.38 278 ALA A C 1
ATOM 2035 O O . ALA A 1 2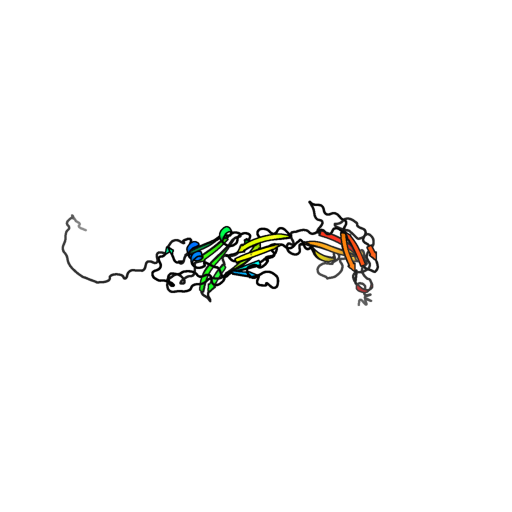78 ? 15.311 -9.698 -36.851 1.00 93.38 278 ALA A O 1
ATOM 2036 N N . GLY A 1 279 ? 15.754 -9.932 -39.039 1.00 88.31 279 GLY A N 1
ATOM 2037 C CA . GLY A 1 279 ? 14.346 -9.923 -39.447 1.00 88.31 279 GLY A CA 1
ATOM 2038 C C . GLY A 1 279 ? 13.563 -8.672 -39.025 1.00 88.31 279 GLY A C 1
ATOM 2039 O O . GLY A 1 279 ? 12.365 -8.771 -38.807 1.00 88.31 279 GLY A O 1
ATOM 2040 N N . GLY A 1 280 ? 14.220 -7.515 -38.870 1.00 90.81 280 GLY A N 1
ATOM 2041 C CA . GLY A 1 280 ? 13.571 -6.278 -38.409 1.00 90.81 280 GLY A CA 1
ATOM 2042 C C . GLY A 1 280 ? 13.374 -6.183 -36.892 1.00 90.81 280 GLY A C 1
ATOM 2043 O O . GLY A 1 280 ? 12.860 -5.178 -36.415 1.00 90.81 280 GLY A O 1
ATOM 2044 N N . THR A 1 281 ? 13.814 -7.187 -36.133 1.00 95.19 281 THR A N 1
ATOM 2045 C CA . THR A 1 281 ? 13.780 -7.183 -34.667 1.00 95.19 281 THR A CA 1
ATOM 2046 C C . THR A 1 281 ? 15.156 -6.851 -34.115 1.00 95.19 281 THR A C 1
ATOM 2048 O O . THR A 1 281 ? 16.154 -7.443 -34.537 1.00 95.19 281 THR A O 1
ATOM 2051 N N . ILE A 1 282 ? 15.206 -5.916 -33.169 1.00 96.50 282 ILE A N 1
ATOM 2052 C CA . ILE A 1 282 ? 16.390 -5.641 -32.359 1.00 96.50 282 ILE A CA 1
ATOM 2053 C C . ILE A 1 282 ? 16.254 -6.353 -31.016 1.00 96.50 282 ILE A C 1
ATOM 2055 O O . ILE A 1 282 ? 15.192 -6.310 -30.399 1.00 96.50 282 ILE A O 1
ATOM 2059 N N . SER A 1 283 ? 17.314 -7.011 -30.555 1.00 97.50 283 SER A N 1
ATOM 2060 C CA . SER A 1 283 ? 17.333 -7.643 -29.241 1.00 97.50 283 SER A CA 1
ATOM 2061 C C . SER A 1 283 ? 18.669 -7.483 -28.530 1.00 97.50 283 SER A C 1
ATOM 2063 O O . SER A 1 283 ? 19.734 -7.437 -29.145 1.00 97.50 283 SER A O 1
ATOM 2065 N N . TYR A 1 284 ? 18.612 -7.374 -27.208 1.00 97.81 284 TYR A N 1
ATOM 2066 C CA . TYR A 1 284 ? 19.779 -7.202 -26.355 1.00 97.81 284 TYR A CA 1
ATOM 2067 C C . TYR A 1 284 ? 19.594 -7.982 -25.060 1.00 97.81 284 TYR A C 1
ATOM 2069 O O . TYR A 1 284 ? 18.626 -7.764 -24.332 1.00 97.81 284 TYR A O 1
ATOM 2077 N N . LYS A 1 285 ? 20.531 -8.890 -24.778 1.00 97.69 285 LYS A N 1
ATOM 2078 C CA . LYS A 1 285 ? 20.568 -9.636 -23.523 1.00 97.69 285 LYS A CA 1
ATOM 2079 C C . LYS A 1 285 ? 21.355 -8.837 -22.489 1.00 97.69 285 LYS A C 1
ATOM 2081 O O . LYS A 1 285 ? 22.529 -8.545 -22.710 1.00 97.69 285 LYS A O 1
ATOM 2086 N N . PHE A 1 286 ? 20.725 -8.511 -21.367 1.00 96.94 286 PHE A N 1
ATOM 2087 C CA . PHE A 1 286 ? 21.397 -7.831 -20.269 1.00 96.94 286 PHE A CA 1
ATOM 2088 C C . PHE A 1 286 ? 22.470 -8.745 -19.656 1.00 96.94 286 PHE A C 1
ATOM 2090 O O . PHE A 1 286 ? 22.216 -9.937 -19.452 1.00 96.94 286 PHE A O 1
ATOM 2097 N N . PRO A 1 287 ? 23.676 -8.217 -19.383 1.00 94.25 287 PRO A N 1
ATOM 2098 C CA . PRO A 1 287 ? 24.721 -8.981 -18.717 1.00 94.25 287 PRO A CA 1
ATOM 2099 C C . PRO A 1 287 ? 24.352 -9.252 -17.256 1.00 94.25 287 PRO A C 1
ATOM 2101 O O . PRO A 1 287 ? 23.579 -8.504 -16.656 1.00 94.25 287 PRO A O 1
ATOM 2104 N N . ASP A 1 288 ? 24.963 -10.283 -16.678 1.00 93.50 288 ASP A N 1
ATOM 2105 C CA . ASP A 1 288 ? 24.882 -10.552 -15.242 1.00 93.50 288 ASP A CA 1
ATOM 2106 C C . ASP A 1 288 ? 25.745 -9.515 -14.506 1.00 93.50 288 ASP A C 1
ATOM 2108 O O . ASP A 1 288 ? 26.975 -9.615 -14.463 1.00 93.50 288 ASP A O 1
ATOM 2112 N N . ALA A 1 289 ? 25.108 -8.452 -14.022 1.00 88.88 289 ALA A N 1
ATOM 2113 C CA . ALA A 1 289 ? 25.767 -7.272 -13.468 1.00 88.88 289 ALA A CA 1
ATOM 2114 C C . ALA A 1 289 ? 25.246 -6.886 -12.077 1.00 88.88 289 ALA A C 1
ATOM 2116 O O . ALA A 1 289 ? 25.810 -5.986 -11.447 1.00 88.88 289 ALA A O 1
ATOM 2117 N N . SER A 1 290 ? 24.186 -7.537 -11.597 1.00 90.44 290 SER A N 1
ATOM 2118 C CA . SER A 1 290 ? 23.671 -7.351 -10.247 1.00 90.44 290 SER A CA 1
ATOM 2119 C C . SER A 1 290 ? 24.619 -7.965 -9.217 1.00 90.44 290 SER A C 1
ATOM 2121 O O . SER A 1 290 ? 25.203 -9.031 -9.413 1.00 90.44 290 SER A O 1
ATOM 2123 N N . THR A 1 291 ? 24.765 -7.291 -8.082 1.00 89.81 291 THR A N 1
ATOM 2124 C CA . THR A 1 291 ? 25.497 -7.776 -6.910 1.00 89.81 291 THR A CA 1
ATOM 2125 C C . THR A 1 291 ? 24.557 -7.870 -5.714 1.00 89.81 291 THR A C 1
ATOM 2127 O O . THR A 1 291 ? 23.436 -7.364 -5.751 1.00 89.81 291 THR A O 1
ATOM 2130 N N . ALA A 1 292 ? 25.027 -8.482 -4.623 1.00 82.94 292 ALA A N 1
ATOM 2131 C CA . ALA A 1 292 ? 24.285 -8.500 -3.362 1.00 82.94 292 ALA A CA 1
ATOM 2132 C C . ALA A 1 292 ? 23.958 -7.082 -2.845 1.00 82.94 292 ALA A C 1
ATOM 2134 O O . ALA A 1 292 ? 22.921 -6.891 -2.219 1.00 82.94 292 ALA A O 1
ATOM 2135 N N . ASP A 1 293 ? 24.811 -6.096 -3.151 1.00 85.44 293 ASP A N 1
ATOM 2136 C CA . ASP A 1 293 ? 24.677 -4.712 -2.677 1.00 85.44 293 ASP A CA 1
ATOM 2137 C C . ASP A 1 293 ? 24.021 -3.771 -3.707 1.00 85.44 293 ASP A C 1
ATOM 2139 O O . ASP A 1 293 ? 23.680 -2.633 -3.384 1.00 85.44 293 ASP A O 1
ATOM 2143 N N . SER A 1 294 ? 23.871 -4.195 -4.967 1.00 87.88 294 SER A N 1
ATOM 2144 C CA . SER A 1 294 ? 23.315 -3.359 -6.035 1.00 87.88 294 SER A CA 1
ATOM 2145 C C . SER A 1 294 ? 22.666 -4.200 -7.129 1.00 87.88 294 SER A C 1
ATOM 2147 O O . SER A 1 294 ? 23.342 -4.850 -7.925 1.00 87.88 294 SER A O 1
ATOM 2149 N N . VAL A 1 295 ? 21.338 -4.143 -7.203 1.00 92.69 295 VAL A N 1
ATOM 2150 C CA . VAL A 1 295 ? 20.554 -4.816 -8.244 1.00 92.69 295 VAL A CA 1
ATOM 2151 C C . VAL A 1 295 ? 20.425 -3.904 -9.463 1.00 92.69 295 VAL A C 1
ATOM 2153 O O . VAL A 1 295 ? 19.981 -2.758 -9.354 1.00 92.69 295 VAL A O 1
ATOM 2156 N N . LYS A 1 296 ? 20.787 -4.408 -10.647 1.00 94.25 296 LYS A N 1
ATOM 2157 C CA . LYS A 1 296 ? 20.564 -3.720 -11.924 1.00 94.25 296 LYS A CA 1
ATOM 2158 C C . LYS A 1 296 ? 19.114 -3.900 -12.358 1.00 94.25 296 LYS A C 1
ATOM 2160 O O . LYS A 1 296 ? 18.785 -4.807 -13.113 1.00 94.25 296 LYS A O 1
ATOM 2165 N N . SER A 1 297 ? 18.254 -3.014 -11.866 1.00 96.00 297 SER A N 1
ATOM 2166 C CA . SER A 1 297 ? 16.803 -3.050 -12.084 1.00 96.00 297 SER A CA 1
ATOM 2167 C C . SER A 1 297 ? 16.279 -2.044 -13.101 1.00 96.00 297 SER A C 1
ATOM 2169 O O . SER A 1 297 ? 15.087 -2.006 -13.388 1.00 96.00 297 SER A O 1
ATOM 2171 N N . THR A 1 298 ? 17.138 -1.178 -13.633 1.00 96.56 298 THR A N 1
ATOM 2172 C CA . THR A 1 298 ? 16.768 -0.199 -14.658 1.00 96.56 298 THR A CA 1
ATOM 2173 C C . THR A 1 298 ? 17.848 -0.143 -15.721 1.00 96.56 298 THR A C 1
ATOM 2175 O O . THR A 1 298 ? 19.032 -0.188 -15.393 1.00 96.56 298 THR A O 1
ATOM 2178 N N . ALA A 1 299 ? 17.431 -0.009 -16.977 1.00 97.25 299 ALA A N 1
ATOM 2179 C CA . ALA A 1 299 ? 18.318 0.241 -18.102 1.00 97.25 299 ALA A CA 1
ATOM 2180 C C . ALA A 1 299 ? 17.682 1.255 -19.058 1.00 97.25 299 ALA A C 1
ATOM 2182 O O . ALA A 1 299 ? 16.512 1.138 -19.427 1.00 97.25 299 ALA A O 1
ATOM 2183 N N . THR A 1 300 ? 18.455 2.252 -19.485 1.00 98.00 300 THR A N 1
ATOM 2184 C CA . THR A 1 300 ? 18.069 3.150 -20.577 1.00 98.00 300 THR A CA 1
ATOM 2185 C C . THR A 1 300 ? 18.736 2.690 -21.860 1.00 98.00 300 THR A C 1
ATOM 2187 O O . THR A 1 300 ? 19.942 2.838 -22.036 1.00 98.00 300 THR A O 1
ATOM 2190 N N . ILE A 1 301 ? 17.935 2.172 -22.778 1.00 98.06 301 ILE A N 1
ATOM 2191 C CA . ILE A 1 301 ? 18.364 1.772 -24.110 1.00 98.06 301 ILE A CA 1
ATOM 2192 C C . ILE A 1 301 ? 18.138 2.943 -25.064 1.00 98.06 301 ILE A C 1
ATOM 2194 O O . ILE A 1 301 ? 17.047 3.516 -25.101 1.00 98.06 301 ILE A O 1
ATOM 2198 N N . THR A 1 302 ? 19.144 3.284 -25.866 1.00 97.81 302 THR A N 1
ATOM 2199 C CA . THR A 1 302 ? 18.995 4.219 -26.988 1.00 97.81 302 THR A CA 1
ATOM 2200 C C . THR A 1 302 ? 19.488 3.595 -28.275 1.00 97.81 302 THR A C 1
ATOM 2202 O O . THR A 1 302 ? 20.515 2.926 -28.278 1.00 97.81 302 THR A O 1
ATOM 2205 N N . PHE A 1 303 ? 18.781 3.835 -29.373 1.00 97.31 303 PHE A N 1
ATOM 2206 C CA . PHE A 1 303 ? 19.179 3.386 -30.705 1.00 97.31 303 PHE A CA 1
ATOM 2207 C C . PHE A 1 303 ? 18.590 4.295 -31.777 1.00 97.31 303 PHE A C 1
ATOM 2209 O O . PHE A 1 303 ? 17.701 5.098 -31.497 1.00 97.31 303 PHE A O 1
ATOM 2216 N N . LYS A 1 304 ? 19.078 4.176 -33.014 1.00 96.44 304 LYS A N 1
ATOM 2217 C CA . LYS A 1 304 ? 18.550 4.927 -34.153 1.00 96.44 304 LYS A CA 1
ATOM 2218 C C . LYS A 1 304 ? 17.916 4.019 -35.199 1.00 96.44 304 LYS A C 1
ATOM 2220 O O . LYS A 1 304 ? 18.369 2.895 -35.417 1.00 96.44 304 LYS A O 1
ATOM 2225 N N . THR A 1 305 ? 16.914 4.546 -35.894 1.00 94.81 305 THR A N 1
ATOM 2226 C CA . THR A 1 305 ? 16.383 3.982 -37.142 1.00 94.81 305 THR A CA 1
ATOM 2227 C C . THR A 1 305 ? 16.483 5.002 -38.267 1.00 94.81 305 THR A C 1
ATOM 2229 O O . THR A 1 305 ? 16.379 6.205 -38.038 1.00 94.81 305 THR A O 1
ATOM 2232 N N . TRP A 1 306 ? 16.680 4.544 -39.500 1.00 93.00 306 TRP A N 1
ATOM 2233 C CA . TRP A 1 306 ? 16.556 5.404 -40.676 1.00 93.00 306 TRP A CA 1
ATOM 2234 C C . TRP A 1 306 ? 15.102 5.833 -40.865 1.00 93.00 306 TRP A C 1
ATOM 2236 O O . TRP A 1 306 ? 14.203 4.998 -40.756 1.00 93.00 306 TRP A O 1
ATOM 2246 N N . ILE A 1 307 ? 14.870 7.104 -41.210 1.00 89.19 307 ILE A N 1
ATOM 2247 C CA . ILE A 1 307 ? 13.522 7.607 -41.504 1.00 89.19 307 ILE A CA 1
ATOM 2248 C C . ILE A 1 307 ? 12.948 6.821 -42.701 1.00 89.19 307 ILE A C 1
ATOM 2250 O O . ILE A 1 307 ? 13.527 6.860 -43.794 1.00 89.19 307 ILE A O 1
ATOM 2254 N N . PRO A 1 308 ? 11.809 6.116 -42.546 1.00 82.88 308 PRO A N 1
ATOM 2255 C CA . PRO A 1 308 ? 11.194 5.377 -43.644 1.00 82.88 308 PRO A CA 1
ATOM 2256 C C . PRO A 1 308 ? 10.745 6.321 -44.763 1.00 82.88 308 PRO A C 1
ATOM 2258 O O . PRO A 1 308 ? 9.843 7.146 -44.580 1.00 82.88 308 PRO A O 1
ATOM 2261 N N . LYS A 1 309 ? 11.346 6.182 -45.952 1.00 75.25 309 LYS A N 1
ATOM 2262 C CA . LYS A 1 309 ? 11.032 7.039 -47.108 1.00 75.25 309 LYS A CA 1
ATOM 2263 C C . LYS A 1 309 ? 9.550 7.007 -47.481 1.00 75.25 309 LYS A C 1
ATOM 2265 O O . LYS A 1 309 ? 8.942 8.045 -47.689 1.00 75.25 309 LYS A O 1
ATOM 2270 N N . ASN A 1 310 ? 8.969 5.814 -47.499 1.00 68.56 310 ASN A N 1
ATOM 2271 C CA . ASN A 1 310 ? 7.579 5.557 -47.868 1.00 68.56 310 ASN A CA 1
ATOM 2272 C C . ASN A 1 310 ? 6.533 6.113 -46.883 1.00 68.56 310 ASN A C 1
ATOM 2274 O O . ASN A 1 310 ? 5.366 6.179 -47.251 1.00 68.56 310 ASN A O 1
ATOM 2278 N N . ILE A 1 311 ? 6.923 6.477 -45.656 1.00 66.62 311 ILE A N 1
ATOM 2279 C CA . ILE A 1 311 ? 6.002 6.992 -44.627 1.00 66.62 311 ILE A CA 1
ATOM 2280 C C . ILE A 1 311 ? 6.118 8.515 -44.504 1.00 66.62 311 ILE A C 1
ATOM 2282 O O . ILE A 1 311 ? 5.106 9.199 -44.364 1.00 66.62 311 ILE A O 1
ATOM 2286 N N . TYR A 1 312 ? 7.341 9.051 -44.573 1.00 65.06 312 TYR A N 1
ATOM 2287 C CA . TYR A 1 312 ? 7.613 10.459 -44.257 1.00 65.06 312 TYR A CA 1
ATOM 2288 C C . TYR A 1 312 ? 7.932 11.337 -45.470 1.00 65.06 312 TYR A C 1
ATOM 2290 O O . TYR A 1 312 ? 7.820 12.558 -45.375 1.00 65.06 312 TYR A O 1
ATOM 2298 N N . TYR A 1 313 ? 8.296 10.754 -46.614 1.00 63.28 313 TYR A N 1
ATOM 2299 C CA . TYR A 1 313 ? 8.598 11.502 -47.833 1.00 63.28 313 TYR A CA 1
ATOM 2300 C C . TYR A 1 313 ? 7.501 11.250 -48.866 1.00 63.28 313 TYR A C 1
ATOM 2302 O O . TYR A 1 313 ? 7.658 10.458 -49.792 1.00 63.28 313 TYR A O 1
ATOM 2310 N N . TYR A 1 314 ? 6.374 11.946 -48.716 1.00 56.69 314 TYR A N 1
ATOM 2311 C CA . TYR A 1 314 ? 5.480 12.152 -49.851 1.00 56.69 314 TYR A CA 1
ATOM 2312 C C . TYR A 1 314 ? 6.128 13.195 -50.761 1.00 56.69 314 TYR A C 1
ATOM 2314 O O . TYR A 1 314 ? 6.385 14.319 -50.325 1.00 56.69 314 TYR A O 1
ATOM 2322 N N . GLU A 1 315 ? 6.391 12.842 -52.019 1.00 48.88 315 GLU A N 1
ATOM 2323 C CA . GLU A 1 315 ? 6.701 13.836 -53.044 1.00 48.88 315 GLU A CA 1
ATOM 2324 C C . GLU A 1 315 ? 5.506 14.795 -53.151 1.00 48.88 315 GLU A C 1
ATOM 2326 O O . GLU A 1 315 ? 4.495 14.501 -53.788 1.00 48.88 315 GLU A O 1
ATOM 2331 N N . LYS A 1 316 ? 5.588 15.962 -52.504 1.00 48.97 316 LYS A N 1
ATOM 2332 C CA . LYS A 1 316 ? 4.744 17.089 -52.891 1.00 48.97 316 LYS A CA 1
ATOM 2333 C C . LYS A 1 316 ? 5.333 17.639 -54.181 1.00 48.97 316 LYS A C 1
ATOM 2335 O O . LYS A 1 316 ? 6.280 18.420 -54.142 1.00 48.97 316 LYS A O 1
ATOM 2340 N N . ASN A 1 317 ? 4.752 17.242 -55.311 1.00 44.25 317 ASN A N 1
ATOM 2341 C CA . ASN A 1 317 ? 4.888 17.975 -56.566 1.00 44.25 317 ASN A CA 1
ATOM 2342 C C . ASN A 1 317 ? 4.279 19.364 -56.351 1.00 44.25 317 ASN A C 1
ATOM 2344 O O . ASN A 1 317 ? 3.079 19.571 -56.518 1.00 44.25 317 ASN A O 1
ATOM 2348 N N . GLY A 1 318 ? 5.096 20.287 -55.853 1.00 41.38 318 GLY A N 1
ATOM 2349 C CA . GLY A 1 318 ? 4.699 21.660 -55.618 1.00 41.38 318 GLY A CA 1
ATOM 2350 C C . GLY A 1 318 ? 4.504 22.364 -56.950 1.00 41.38 318 GLY A C 1
ATOM 2351 O O . GLY A 1 318 ? 5.480 22.773 -57.567 1.00 41.38 318 GLY A O 1
ATOM 2352 N N . ASN A 1 319 ? 3.252 22.559 -57.357 1.00 46.00 319 ASN A N 1
ATOM 2353 C CA . ASN A 1 319 ? 2.915 23.809 -58.024 1.00 46.00 319 ASN A CA 1
ATOM 2354 C C . ASN A 1 319 ? 2.801 24.856 -56.917 1.00 46.00 319 ASN A C 1
ATOM 2356 O O . ASN A 1 319 ? 1.813 24.896 -56.187 1.00 46.00 319 ASN A O 1
ATOM 2360 N N . PHE A 1 320 ? 3.864 25.634 -56.745 1.00 48.53 320 PHE A N 1
ATOM 2361 C CA . PHE A 1 320 ? 3.764 26.924 -56.082 1.00 48.53 320 PHE A CA 1
ATOM 2362 C C . PHE A 1 320 ? 3.301 27.916 -57.155 1.00 48.53 320 PHE A C 1
ATOM 2364 O O . PHE A 1 320 ? 4.087 28.228 -58.050 1.00 48.53 320 PHE A O 1
ATOM 2371 N N . ASP A 1 321 ? 2.031 28.324 -57.094 1.00 42.12 321 ASP A N 1
ATOM 2372 C CA . ASP A 1 321 ? 1.548 29.549 -57.750 1.00 42.12 321 ASP A CA 1
ATOM 2373 C C . ASP A 1 321 ? 1.927 30.775 -56.902 1.00 42.12 321 ASP A C 1
ATOM 2375 O O . ASP A 1 321 ? 1.819 30.684 -55.653 1.00 42.12 321 ASP A O 1
#

Foldseek 3Di:
DDDDDDDDDDDDDDDDDDDDDDDDDDDPDPPPPPDAAEACQVLLCVQCVFWPKWKWDDVVTDTADFAGEDAQLAKMKIKTWLRWFFACLQPVPDDPNNHDAAFYKYKDFCVPAPPQKFWDWDDQDFWDDPPWTQWTWTDGRTIIMITGHTDPDRPNNDDRDGTMDMIMIGGNDQPAQDWDWTAHSNGIYMHGHHHFDKDKDKDKDWPQACPPDRDGNPVCVVVQKIKMKIKMFIAGPSDRVHADALAQPKDKDQCPPRAAWDPQFKDKPNHTDHWDDDPSMTMDTHHPDADPVGGPGIIMIMTMHGHDCVPPPDPPPDPPD

Radius of gyration: 38.58 Å; chains: 1; bounding box: 72×108×122 Å

Organism: Physcomitrium patens (NCBI:txid3218)

Secondary structure (DSSP, 8-state):
------------------------PPP-----------B-HHHHHHH-SS-EEEEEETTTTEEEPTT-EE-TTS-EEEEEEEEE--BTTT-TT--TTTSB-TT-EEEEEHHHH-TTEEEPPEEEEEEEETTEEEEEEEEETTEEEEE---TTTTTTT--S-EEEEEEEEEES---TT-EEEEEETTEEEEEEPPPP-EEEEEEEEETTB-SSSSSB-HHHHHHTEEEEEEEEEEEESS-TTSB---TT-EEEEE-TTT--B-TT--EETTEE---EEETTEEEEEPPS--BTTB---EEEEEEEEEPPHHHH---------